Protein AF-A0A178MNP2-F1 (afdb_monomer)

pLDDT: mean 88.11, std 10.9, range [51.09, 98.38]

Nearest PDB structures (foldseek):
  5cwo-assembly2_B  TM=2.788E-01  e=6.746E+00  synthetic construct
  1wp1-assembly2_B  TM=1.504E-01  e=3.949E+00  Pseudomonas aeruginosa

Structure (mmCIF, N/CA/C/O backbone):
data_AF-A0A178MNP2-F1
#
_entry.id   AF-A0A178MNP2-F1
#
loop_
_atom_site.group_PDB
_atom_site.id
_atom_site.type_symbol
_atom_site.label_atom_id
_atom_site.label_alt_id
_atom_site.label_comp_id
_atom_site.label_asym_id
_atom_site.label_entity_id
_atom_site.label_seq_id
_atom_site.pdbx_PDB_ins_code
_atom_site.Cartn_x
_atom_site.Cartn_y
_atom_site.Cartn_z
_atom_site.occupancy
_atom_site.B_iso_or_equiv
_atom_site.auth_seq_id
_atom_site.auth_comp_id
_atom_site.auth_asym_id
_atom_site.auth_atom_id
_atom_site.pdbx_PDB_model_num
ATOM 1 N N . MET A 1 1 ? -10.935 8.984 3.167 1.00 80.44 1 MET A N 1
ATOM 2 C CA . MET A 1 1 ? -11.091 7.601 2.661 1.00 80.44 1 MET A CA 1
ATOM 3 C C . MET A 1 1 ? -9.823 7.082 1.987 1.00 80.44 1 MET A C 1
ATOM 5 O O . MET A 1 1 ? -9.317 6.060 2.421 1.00 80.44 1 MET A O 1
ATOM 9 N N . GLU A 1 2 ? -9.260 7.788 0.998 1.00 89.06 2 GLU A N 1
ATOM 10 C CA . GLU A 1 2 ? -8.091 7.312 0.228 1.00 89.06 2 GLU A CA 1
ATOM 11 C C . GLU A 1 2 ? -6.892 6.784 1.050 1.00 89.06 2 GLU A C 1
ATOM 13 O O . GLU A 1 2 ? -6.341 5.758 0.659 1.00 89.06 2 GLU A O 1
ATOM 18 N N . PRO A 1 3 ? -6.475 7.397 2.178 1.00 91.50 3 PRO A N 1
ATOM 19 C CA . PRO A 1 3 ? -5.391 6.833 2.984 1.00 91.50 3 PRO A CA 1
ATOM 20 C C . PRO A 1 3 ? -5.678 5.418 3.494 1.00 91.50 3 PRO A C 1
ATOM 22 O O . PRO A 1 3 ? -4.799 4.567 3.449 1.00 91.50 3 PRO A O 1
ATOM 25 N N . TYR A 1 4 ? -6.912 5.144 3.923 1.00 93.12 4 TYR A N 1
ATOM 26 C CA . TYR A 1 4 ? -7.310 3.817 4.389 1.00 93.12 4 TYR A CA 1
ATOM 27 C C . TYR A 1 4 ? -7.398 2.815 3.241 1.00 93.12 4 TYR A C 1
ATOM 29 O O . TYR A 1 4 ? -6.976 1.675 3.404 1.00 93.12 4 TYR A O 1
ATOM 37 N N . ARG A 1 5 ? -7.847 3.257 2.056 1.00 95.12 5 ARG A N 1
ATOM 38 C CA . ARG A 1 5 ? -7.775 2.442 0.836 1.00 95.12 5 ARG A CA 1
ATOM 39 C C . ARG A 1 5 ? -6.338 2.047 0.530 1.00 95.12 5 ARG A C 1
ATOM 41 O O . ARG A 1 5 ? -6.063 0.888 0.263 1.00 95.12 5 ARG A O 1
ATOM 48 N N . LEU A 1 6 ? -5.407 2.998 0.592 1.00 95.69 6 LEU A N 1
ATOM 49 C CA . LEU A 1 6 ? -3.992 2.706 0.380 1.00 95.69 6 LEU A CA 1
ATOM 50 C C . LEU A 1 6 ? -3.452 1.749 1.445 1.00 95.69 6 LEU A C 1
ATOM 52 O O . LEU A 1 6 ? -2.762 0.806 1.078 1.00 95.69 6 LEU A O 1
ATOM 56 N N . TRP A 1 7 ? -3.791 1.940 2.723 1.00 95.88 7 TRP A N 1
ATOM 57 C CA . TRP A 1 7 ? -3.399 1.012 3.786 1.00 95.88 7 TRP A CA 1
ATOM 58 C C . TRP A 1 7 ? -3.883 -0.414 3.487 1.00 95.88 7 TRP A C 1
ATOM 60 O O . TRP A 1 7 ? -3.076 -1.342 3.465 1.00 95.88 7 TRP A O 1
ATOM 70 N N . PHE A 1 8 ? -5.168 -0.570 3.169 1.00 96.88 8 PHE A N 1
ATOM 71 C CA . PHE A 1 8 ? -5.765 -1.845 2.780 1.00 96.88 8 PHE A CA 1
ATOM 72 C C . PHE A 1 8 ? -5.029 -2.495 1.601 1.00 96.88 8 PHE A C 1
ATOM 74 O O . PHE A 1 8 ? -4.609 -3.646 1.684 1.00 96.88 8 PHE A O 1
ATOM 81 N N . GLU A 1 9 ? -4.776 -1.746 0.529 1.00 97.75 9 GLU A N 1
ATOM 82 C CA . GLU A 1 9 ? -4.082 -2.272 -0.651 1.00 97.75 9 GLU A CA 1
ATOM 83 C C . GLU A 1 9 ? -2.611 -2.626 -0.373 1.00 97.75 9 GLU A C 1
ATOM 85 O O . GLU A 1 9 ? -2.104 -3.631 -0.870 1.00 97.75 9 GLU A O 1
ATOM 90 N N . PHE A 1 10 ? -1.910 -1.848 0.457 1.00 97.69 10 PHE A N 1
ATOM 91 C CA . PHE A 1 10 ? -0.550 -2.194 0.876 1.00 97.69 10 PHE A CA 1
ATOM 92 C C . PHE A 1 10 ? -0.521 -3.441 1.765 1.00 97.69 10 PHE A C 1
ATOM 94 O O . PHE A 1 10 ? 0.440 -4.206 1.686 1.00 97.69 10 PHE A O 1
ATOM 101 N N . LEU A 1 11 ? -1.564 -3.682 2.565 1.00 97.38 11 LEU A N 1
ATOM 102 C CA . LEU A 1 11 ? -1.693 -4.913 3.343 1.00 97.38 11 LEU A CA 1
ATOM 103 C C . LEU A 1 11 ? -1.865 -6.126 2.421 1.00 97.38 11 LEU A C 1
ATOM 105 O O . LEU A 1 11 ? -1.217 -7.145 2.646 1.00 97.38 11 LEU A O 1
ATOM 109 N N . LYS A 1 12 ? -2.631 -6.002 1.327 1.00 97.25 12 LYS A N 1
ATOM 110 C CA . LYS A 1 12 ? -2.709 -7.058 0.299 1.00 97.25 12 LYS A CA 1
ATOM 111 C C . LYS A 1 12 ? -1.338 -7.374 -0.296 1.00 97.25 12 LYS A C 1
ATOM 113 O O . LYS A 1 12 ? -0.995 -8.542 -0.460 1.00 97.25 12 LYS A O 1
ATOM 118 N N . LEU A 1 13 ? -0.525 -6.352 -0.576 1.00 97.62 13 LEU A N 1
ATOM 119 C CA . LEU A 1 13 ? 0.846 -6.567 -1.049 1.00 97.62 13 LEU A CA 1
ATOM 120 C C . LEU A 1 13 ? 1.739 -7.216 0.016 1.00 97.62 13 LEU A C 1
ATOM 122 O O . LEU A 1 13 ? 2.560 -8.055 -0.340 1.00 97.62 13 LEU A O 1
ATOM 126 N N . ALA A 1 14 ? 1.568 -6.868 1.295 1.00 97.50 14 ALA A N 1
ATOM 127 C CA . ALA A 1 14 ? 2.305 -7.493 2.394 1.00 97.50 14 ALA A CA 1
ATOM 128 C C . ALA A 1 14 ? 1.985 -8.986 2.518 1.00 97.50 14 ALA A C 1
ATOM 130 O O . ALA A 1 14 ? 2.897 -9.783 2.686 1.00 97.50 14 ALA A O 1
ATOM 131 N N . LEU A 1 15 ? 0.709 -9.360 2.385 1.00 96.12 15 LEU A N 1
ATOM 132 C CA . LEU A 1 15 ? 0.262 -10.756 2.408 1.00 96.12 15 LEU A CA 1
ATOM 133 C C . LEU A 1 15 ? 0.732 -11.550 1.178 1.00 96.12 15 LEU A C 1
ATOM 135 O O . LEU A 1 15 ? 0.899 -12.763 1.263 1.00 96.12 15 LEU A O 1
ATOM 139 N N . ARG A 1 16 ? 0.941 -10.879 0.037 1.00 95.88 16 ARG A N 1
ATOM 140 C CA . ARG A 1 16 ? 1.416 -11.498 -1.213 1.00 95.88 16 ARG A CA 1
ATOM 141 C C . ARG A 1 16 ? 2.936 -11.682 -1.262 1.00 95.88 16 ARG A C 1
ATOM 143 O O . ARG A 1 16 ? 3.411 -12.532 -2.006 1.00 95.88 16 ARG A O 1
ATOM 150 N N . ASP A 1 17 ? 3.702 -10.867 -0.541 1.00 96.81 17 ASP A N 1
ATOM 151 C CA . ASP A 1 17 ? 5.166 -10.921 -0.544 1.00 96.81 17 ASP A CA 1
ATOM 152 C C . ASP A 1 17 ? 5.676 -12.002 0.431 1.00 96.81 17 ASP A C 1
ATOM 154 O O . ASP A 1 17 ? 5.610 -11.799 1.645 1.00 96.81 17 ASP A O 1
ATOM 158 N N . PRO A 1 18 ? 6.263 -13.115 -0.053 1.00 94.19 18 PRO A N 1
ATOM 159 C CA . PRO A 1 18 ? 6.725 -14.203 0.814 1.00 94.19 18 PRO A CA 1
ATOM 160 C C . PRO A 1 18 ? 7.893 -13.795 1.725 1.00 94.19 18 PRO A C 1
ATOM 162 O O . PRO A 1 18 ? 8.213 -14.505 2.676 1.00 94.19 18 PRO A O 1
ATOM 165 N N . THR A 1 19 ? 8.547 -12.660 1.457 1.00 95.44 19 THR A N 1
ATOM 166 C CA . THR A 1 19 ? 9.649 -12.141 2.281 1.00 95.44 19 THR A CA 1
ATOM 167 C C . THR A 1 19 ? 9.173 -11.292 3.459 1.00 95.44 19 THR A C 1
ATOM 169 O O . THR A 1 19 ? 9.999 -10.815 4.243 1.00 95.44 19 THR A O 1
ATOM 172 N N . ILE A 1 20 ? 7.862 -11.058 3.584 1.00 95.75 20 ILE A N 1
ATOM 173 C CA . ILE A 1 20 ? 7.271 -10.193 4.604 1.00 95.75 20 ILE A CA 1
ATOM 174 C C . ILE A 1 20 ? 6.298 -10.998 5.463 1.00 95.75 20 ILE A C 1
ATOM 176 O O . ILE A 1 20 ? 5.271 -11.480 5.005 1.00 95.75 20 ILE A O 1
ATOM 180 N N . THR A 1 21 ? 6.591 -11.080 6.758 1.00 95.50 21 THR A N 1
ATOM 181 C CA . THR A 1 21 ? 5.661 -11.635 7.744 1.00 95.50 21 THR A CA 1
ATOM 182 C C . THR A 1 21 ? 4.790 -10.520 8.311 1.00 95.50 21 THR A C 1
ATOM 184 O O . THR A 1 21 ? 5.286 -9.606 8.976 1.00 95.50 21 THR A O 1
ATOM 187 N N . VAL A 1 22 ? 3.483 -10.596 8.065 1.00 95.62 22 VAL A N 1
ATOM 188 C CA . VAL A 1 22 ? 2.499 -9.719 8.710 1.00 95.62 22 VAL A CA 1
ATOM 189 C C . VAL A 1 22 ? 2.392 -10.086 10.189 1.00 95.62 22 VAL A C 1
ATOM 191 O O . VAL A 1 22 ? 2.309 -11.265 10.531 1.00 95.62 22 VAL A O 1
ATOM 194 N N . LYS A 1 23 ? 2.415 -9.078 11.071 1.00 92.19 23 LYS A N 1
ATOM 195 C CA . LYS A 1 23 ? 2.370 -9.257 12.525 1.00 92.19 23 LYS A CA 1
ATOM 196 C C . LYS A 1 23 ? 1.174 -10.145 12.906 1.00 92.19 23 LYS A C 1
ATOM 198 O O . LYS A 1 23 ? 0.033 -9.722 12.687 1.00 92.19 23 LYS A O 1
ATOM 203 N N . PRO A 1 24 ? 1.409 -11.332 13.498 1.00 82.25 24 PRO A N 1
ATOM 204 C CA . PRO A 1 24 ? 0.332 -12.242 13.863 1.00 82.25 24 PRO A CA 1
ATOM 205 C C . PRO A 1 24 ? -0.684 -11.564 14.784 1.00 82.25 24 PRO A C 1
ATOM 207 O O . PRO A 1 24 ? -0.312 -10.807 15.683 1.00 82.25 24 PRO A O 1
ATOM 210 N N . GLY A 1 25 ? -1.971 -11.804 14.537 1.00 86.69 25 GLY A N 1
ATOM 211 C CA . GLY A 1 25 ? -3.075 -11.308 15.363 1.00 86.69 25 GLY A CA 1
ATOM 212 C C . GLY A 1 25 ? -3.404 -9.817 15.222 1.00 86.69 25 GLY A C 1
ATOM 213 O O . GLY A 1 25 ? -4.539 -9.441 15.478 1.00 86.69 25 GLY A O 1
ATOM 214 N N . PHE A 1 26 ? -2.480 -8.965 14.760 1.00 91.12 26 PHE A N 1
ATOM 215 C CA . PHE A 1 26 ? -2.739 -7.519 14.669 1.00 91.12 26 PHE A CA 1
ATOM 216 C C . PHE A 1 26 ? -3.879 -7.182 13.698 1.00 91.12 26 PHE A C 1
ATOM 218 O O . PHE A 1 26 ? -4.676 -6.291 13.961 1.00 91.12 26 PHE A O 1
ATOM 225 N N . TYR A 1 27 ? -3.967 -7.919 12.590 1.00 93.81 27 TYR A N 1
ATOM 226 C CA . TYR A 1 27 ? -5.018 -7.773 11.582 1.00 93.81 27 TYR A CA 1
ATOM 227 C C . TYR A 1 27 ? -6.131 -8.821 11.708 1.00 93.81 27 TYR A C 1
ATOM 229 O O . TYR A 1 27 ? -6.911 -8.972 10.775 1.00 93.81 27 TYR A O 1
ATOM 237 N N . ALA A 1 28 ? -6.227 -9.545 12.832 1.00 89.62 28 ALA A N 1
ATOM 238 C CA . ALA A 1 28 ? -7.255 -10.579 13.010 1.00 89.62 28 ALA A CA 1
ATOM 239 C C . ALA A 1 28 ? -8.669 -10.011 12.814 1.00 89.62 28 ALA A C 1
ATOM 241 O O . ALA A 1 28 ? -9.495 -10.598 12.121 1.00 89.62 28 ALA A O 1
ATOM 242 N N . ASP A 1 29 ? -8.894 -8.804 13.333 1.00 88.56 29 ASP A N 1
ATOM 243 C CA . ASP A 1 29 ? -10.150 -8.079 13.197 1.00 88.56 29 ASP A CA 1
ATOM 244 C C . ASP A 1 29 ? -10.464 -7.622 11.770 1.00 88.56 29 ASP A C 1
ATOM 246 O O . ASP A 1 29 ? -11.599 -7.250 11.500 1.00 88.56 29 ASP A O 1
ATOM 250 N N . TRP A 1 30 ? -9.507 -7.609 10.842 1.00 92.88 30 TRP A N 1
ATOM 251 C CA . TRP A 1 30 ? -9.767 -7.144 9.477 1.00 92.88 30 TRP A CA 1
ATOM 252 C C . TRP A 1 30 ? -10.439 -8.210 8.602 1.00 92.88 30 TRP A C 1
ATOM 254 O O . TRP A 1 30 ? -10.939 -7.869 7.532 1.00 92.88 30 TRP A O 1
ATOM 264 N N . GLY A 1 31 ? -10.471 -9.474 9.036 1.00 90.25 31 GLY A N 1
ATOM 265 C CA . GLY A 1 31 ? -11.039 -10.574 8.255 1.00 90.25 31 GLY A CA 1
ATOM 266 C C . GLY A 1 31 ? -10.255 -10.867 6.968 1.00 90.25 31 GLY A C 1
ATOM 267 O O . GLY A 1 31 ? -9.034 -10.696 6.913 1.00 90.25 31 GLY A O 1
ATOM 268 N N . ASP A 1 32 ? -10.951 -11.322 5.921 1.00 90.94 32 ASP A N 1
ATOM 269 C CA . ASP A 1 32 ? -10.326 -11.656 4.635 1.00 90.94 32 ASP A CA 1
ATOM 270 C C . ASP A 1 32 ? -10.039 -10.409 3.782 1.00 90.94 32 ASP A C 1
ATOM 272 O O . ASP A 1 32 ? -10.828 -9.985 2.935 1.00 90.94 32 ASP A O 1
ATOM 276 N N . VAL A 1 33 ? -8.860 -9.828 3.991 1.00 92.94 33 VAL A N 1
ATOM 277 C CA . VAL A 1 33 ? -8.348 -8.696 3.203 1.00 92.94 33 VAL A CA 1
ATOM 278 C C . VAL A 1 33 ? -7.894 -9.122 1.800 1.00 92.94 33 VAL A C 1
ATOM 280 O O . VAL A 1 33 ? -8.006 -8.350 0.843 1.00 92.94 33 VAL A O 1
ATOM 283 N N . ALA A 1 34 ? -7.364 -10.338 1.649 1.00 90.62 34 ALA A N 1
ATOM 284 C CA . ALA A 1 34 ? -6.781 -10.793 0.389 1.00 90.62 34 ALA A CA 1
ATOM 285 C C . ALA A 1 34 ? -7.862 -11.014 -0.682 1.00 90.62 34 ALA A C 1
ATOM 287 O O . ALA A 1 34 ? -7.704 -10.537 -1.815 1.00 90.62 34 ALA A O 1
ATOM 288 N N . GLY A 1 35 ? -8.969 -11.661 -0.306 1.00 89.88 35 GLY A N 1
ATOM 289 C CA . GLY A 1 35 ? -10.099 -11.956 -1.188 1.00 89.88 35 GLY A CA 1
ATOM 290 C C . GLY A 1 35 ? -11.068 -10.791 -1.404 1.00 89.88 35 GLY A C 1
ATOM 291 O O . GLY A 1 35 ? -11.753 -10.749 -2.424 1.00 89.88 35 GLY A O 1
ATOM 292 N N . SER A 1 36 ? -11.095 -9.802 -0.507 1.00 92.06 36 SER A N 1
ATOM 293 C CA . SER A 1 36 ? -12.080 -8.713 -0.569 1.00 92.06 36 SER A CA 1
ATOM 294 C C . SER A 1 36 ? -11.647 -7.532 -1.446 1.00 92.06 36 SER A C 1
ATOM 296 O O . SER A 1 36 ? -10.457 -7.212 -1.582 1.00 92.06 36 SER A O 1
ATOM 298 N N . ASN A 1 37 ? -12.635 -6.836 -2.021 1.00 94.12 37 ASN A N 1
ATOM 299 C CA . ASN A 1 37 ? -12.448 -5.498 -2.584 1.00 94.12 37 ASN A CA 1
ATOM 300 C C . ASN A 1 37 ? -12.575 -4.435 -1.475 1.00 94.12 37 ASN A C 1
ATOM 302 O O . ASN A 1 37 ? -13.257 -4.658 -0.474 1.00 94.12 37 ASN A O 1
ATOM 306 N N . PHE A 1 38 ? -11.918 -3.284 -1.648 1.00 94.62 38 PHE A N 1
ATOM 307 C CA . PHE A 1 38 ? -11.899 -2.250 -0.612 1.00 94.62 38 PHE A CA 1
ATOM 308 C C . PHE A 1 38 ? -13.285 -1.683 -0.299 1.00 94.62 38 PHE A C 1
ATOM 310 O O . PHE A 1 38 ? -13.570 -1.467 0.868 1.00 94.62 38 PHE A O 1
ATOM 317 N N . ASP A 1 39 ? -14.133 -1.419 -1.295 1.00 93.06 39 ASP A N 1
ATOM 318 C CA . ASP A 1 39 ? -15.399 -0.708 -1.067 1.00 93.06 39 ASP A CA 1
ATOM 319 C C . ASP A 1 39 ? -16.379 -1.543 -0.232 1.00 93.06 39 ASP A C 1
ATOM 321 O O . ASP A 1 39 ? -16.970 -1.037 0.724 1.00 93.06 39 ASP A O 1
ATOM 325 N N . GLN A 1 40 ? -16.486 -2.837 -0.541 1.00 92.31 40 GLN A N 1
ATOM 326 C CA . GLN A 1 40 ? -17.254 -3.810 0.233 1.00 92.31 40 GLN A CA 1
ATOM 327 C C . GLN A 1 40 ? -16.663 -3.967 1.634 1.00 92.31 40 GLN A C 1
ATOM 329 O O . GLN A 1 40 ? -17.360 -3.775 2.627 1.00 92.31 40 GLN A O 1
ATOM 334 N N . TRP A 1 41 ? -15.355 -4.232 1.719 1.00 94.56 41 TRP A N 1
ATOM 335 C CA . TRP A 1 41 ? -14.676 -4.393 3.001 1.00 94.56 41 TRP A CA 1
ATOM 336 C C . TRP A 1 41 ? -14.824 -3.154 3.890 1.00 94.56 41 TRP A C 1
ATOM 338 O O . TRP A 1 41 ? -15.083 -3.265 5.088 1.00 94.56 41 TRP A O 1
ATOM 348 N N . TRP A 1 42 ? -14.689 -1.963 3.307 1.00 93.12 42 TRP A N 1
ATOM 349 C CA . TRP A 1 42 ? -14.831 -0.702 4.014 1.00 93.12 42 TRP A CA 1
ATOM 350 C C . TRP A 1 42 ? -16.245 -0.553 4.555 1.00 93.12 42 TRP A C 1
ATOM 352 O O . TRP A 1 42 ? -16.379 -0.259 5.739 1.00 93.12 42 TRP A O 1
ATOM 362 N N . GLY A 1 43 ? -17.273 -0.792 3.732 1.00 87.62 43 GLY A N 1
ATOM 363 C CA . GLY A 1 43 ? -18.681 -0.720 4.132 1.00 87.62 43 GLY A CA 1
ATOM 364 C C . GLY A 1 43 ? -18.989 -1.514 5.401 1.00 87.62 43 GLY A C 1
ATOM 365 O O . GLY A 1 43 ? -19.633 -0.978 6.306 1.00 87.62 43 GLY A O 1
ATOM 366 N N . ASP A 1 44 ? -18.436 -2.721 5.499 1.00 86.81 44 ASP A N 1
ATOM 367 C CA . ASP A 1 44 ? -18.698 -3.644 6.606 1.00 86.81 44 ASP A CA 1
ATOM 368 C C . ASP A 1 44 ? -17.843 -3.358 7.855 1.00 86.81 44 ASP A C 1
ATOM 370 O O . ASP A 1 44 ? -18.281 -3.595 8.981 1.00 86.81 44 ASP A O 1
ATOM 374 N N . ASN A 1 45 ? -16.622 -2.833 7.690 1.00 87.25 45 ASN A N 1
ATOM 375 C CA . ASN A 1 45 ? -15.627 -2.830 8.771 1.00 87.25 45 ASN A CA 1
ATOM 376 C C . ASN A 1 45 ? -15.264 -1.445 9.322 1.00 87.25 45 ASN A C 1
ATOM 378 O O . ASN A 1 45 ? -14.764 -1.345 10.447 1.00 87.25 45 ASN A O 1
ATOM 382 N N . TRP A 1 46 ? -15.484 -0.360 8.570 1.00 86.81 46 TRP A N 1
ATOM 383 C CA . TRP A 1 46 ? -14.829 0.917 8.878 1.00 86.81 46 TRP A CA 1
ATOM 384 C C . TRP A 1 46 ? -15.179 1.492 10.253 1.00 86.81 46 TRP A C 1
ATOM 386 O O . TRP A 1 46 ? -14.308 2.054 10.918 1.00 86.81 46 TRP A O 1
ATOM 396 N N . ARG A 1 47 ? -16.439 1.342 10.685 1.00 81.50 47 ARG A N 1
ATOM 397 C CA . ARG A 1 47 ? -16.915 1.876 11.970 1.00 81.50 47 ARG A CA 1
ATOM 398 C C . ARG A 1 47 ? -16.200 1.216 13.137 1.00 81.50 47 ARG A C 1
ATOM 400 O O . ARG A 1 47 ? -15.710 1.907 14.015 1.00 81.50 47 ARG A O 1
ATOM 407 N N . ARG A 1 48 ? -16.097 -0.111 13.118 1.00 82.25 48 ARG A N 1
ATOM 408 C CA . ARG A 1 48 ? -15.471 -0.873 14.202 1.00 82.25 48 ARG A CA 1
ATOM 409 C C . ARG A 1 48 ? -13.954 -0.676 14.249 1.00 82.25 48 ARG A C 1
ATOM 411 O O . ARG A 1 48 ? -13.377 -0.664 15.328 1.00 82.25 48 ARG A O 1
ATOM 418 N N . LEU A 1 49 ? -13.309 -0.535 13.088 1.00 86.69 49 LEU A N 1
ATOM 419 C CA . LEU A 1 49 ? -11.845 -0.509 12.997 1.00 86.69 49 LEU A CA 1
ATOM 420 C C . LEU A 1 49 ? -11.235 0.897 13.092 1.00 86.69 49 LEU A C 1
ATOM 422 O O . LEU A 1 49 ? -10.153 1.054 13.656 1.00 86.69 49 LEU A O 1
ATOM 426 N N . PHE A 1 50 ? -11.888 1.913 12.522 1.00 85.81 50 PHE A N 1
ATOM 427 C CA . PHE A 1 50 ? -11.284 3.240 12.333 1.00 85.81 50 PHE A CA 1
ATOM 428 C C . PHE A 1 50 ? -12.104 4.397 12.895 1.00 85.81 50 PHE A C 1
ATOM 430 O O . PHE A 1 50 ? -11.574 5.507 12.960 1.00 85.81 50 PHE A O 1
ATOM 437 N N . ALA A 1 51 ? -13.374 4.195 13.261 1.00 79.44 51 ALA A N 1
ATOM 438 C CA . ALA A 1 51 ? -14.099 5.251 13.953 1.00 79.44 51 ALA A CA 1
ATOM 439 C C . ALA A 1 51 ? -13.599 5.333 15.395 1.00 79.44 51 ALA A C 1
ATOM 441 O O . ALA A 1 51 ? -13.411 4.318 16.066 1.00 79.44 51 ALA A O 1
ATOM 442 N N . GLU A 1 52 ? -13.393 6.555 15.876 1.00 68.81 52 GLU A N 1
ATOM 443 C CA . GLU A 1 52 ? -13.285 6.760 17.312 1.00 68.81 52 GLU A CA 1
ATOM 444 C C . GLU A 1 52 ? -14.631 6.362 17.927 1.00 68.81 52 GLU A C 1
ATOM 446 O O . GLU A 1 52 ?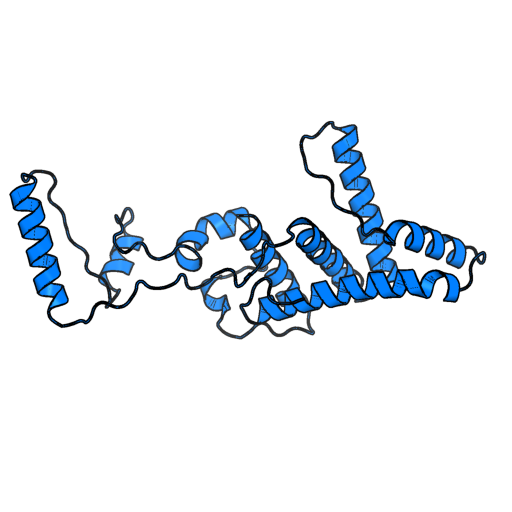 -15.671 6.815 17.430 1.00 68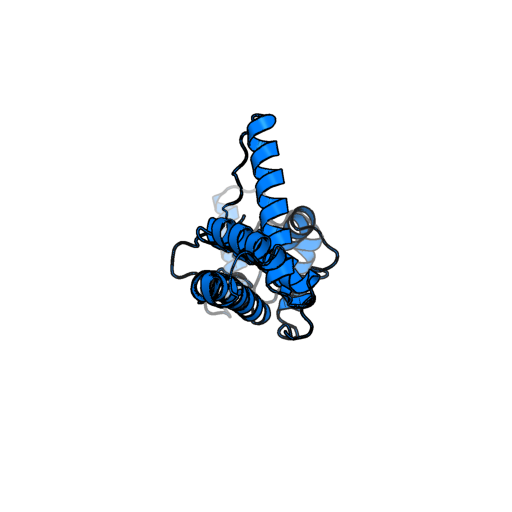.81 52 GLU A O 1
ATOM 451 N N . PRO A 1 53 ? -14.648 5.491 18.950 1.00 61.72 53 PRO A N 1
ATOM 452 C CA . PRO A 1 53 ? -15.876 5.163 19.645 1.00 61.72 53 PRO A CA 1
ATOM 453 C C . PRO A 1 53 ? -16.481 6.466 20.158 1.00 61.72 53 PRO A C 1
ATOM 455 O O . PRO A 1 53 ? -15.911 7.150 21.011 1.00 61.72 53 PRO A O 1
ATOM 458 N N . ALA A 1 54 ? -17.625 6.842 19.585 1.00 59.59 54 ALA A N 1
ATOM 459 C CA . ALA A 1 54 ? -18.360 7.989 20.070 1.00 59.59 54 ALA A CA 1
ATOM 460 C C . ALA A 1 54 ? -18.705 7.707 21.540 1.00 59.59 54 ALA A C 1
ATOM 462 O O . ALA A 1 54 ? -19.252 6.640 21.828 1.00 59.59 54 ALA A O 1
ATOM 463 N N . PRO A 1 55 ? -18.435 8.639 22.470 1.00 64.19 55 PRO A N 1
ATOM 464 C CA . PRO A 1 55 ? -18.726 8.431 23.889 1.00 64.19 55 PRO A CA 1
ATOM 465 C C . PRO A 1 55 ? -20.223 8.205 24.151 1.00 64.19 55 PRO A C 1
ATOM 467 O O . PRO A 1 55 ? -20.620 7.760 25.222 1.00 64.19 55 PRO A O 1
ATOM 470 N N . THR A 1 56 ? -21.079 8.510 23.175 1.00 71.44 56 THR A N 1
ATOM 471 C CA . THR A 1 56 ? -22.495 8.162 23.178 1.00 71.44 56 THR A CA 1
ATOM 472 C C . THR A 1 56 ? -22.884 7.688 21.786 1.00 71.44 56 THR A C 1
ATOM 474 O O . THR A 1 56 ? -22.616 8.370 20.795 1.00 71.44 56 THR A O 1
ATOM 477 N N . HIS A 1 57 ? -23.536 6.531 21.705 1.00 73.00 57 HIS A N 1
ATOM 478 C CA . HIS A 1 57 ? -23.973 5.950 20.444 1.00 73.00 57 HIS A CA 1
ATOM 47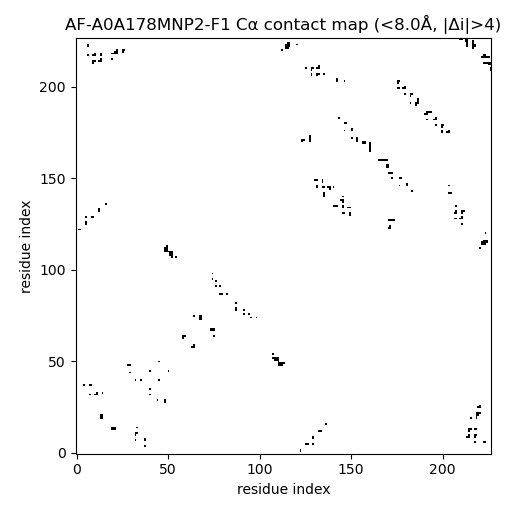9 C C . HIS A 1 57 ? -25.446 5.549 20.513 1.00 73.00 57 HIS A C 1
ATOM 481 O O . HIS A 1 57 ? -25.893 4.931 21.478 1.00 73.00 57 HIS A O 1
ATOM 487 N N . ARG A 1 58 ? -26.215 5.900 1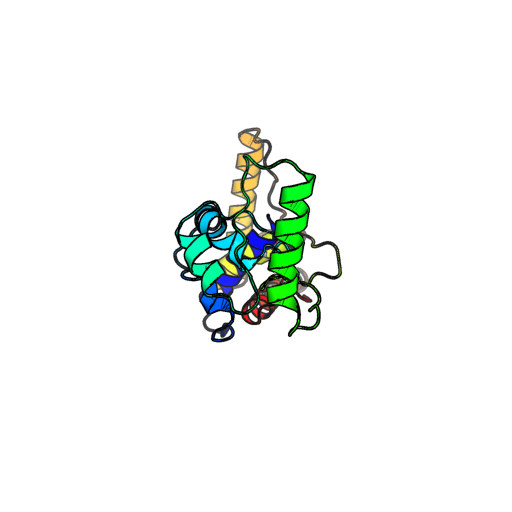9.476 1.00 81.94 58 ARG A N 1
ATOM 488 C CA . ARG A 1 58 ? -27.578 5.394 19.309 1.00 81.94 58 ARG A CA 1
ATOM 489 C C . ARG A 1 58 ? -27.494 4.040 18.619 1.00 81.94 58 ARG A C 1
ATOM 491 O O . ARG A 1 58 ? -27.168 3.979 17.442 1.00 81.94 58 ARG A O 1
ATOM 498 N N . LEU A 1 59 ? -27.858 2.996 19.347 1.00 84.06 59 LEU A N 1
ATOM 499 C CA . LEU A 1 59 ? -27.975 1.642 18.820 1.00 84.06 59 LEU A CA 1
ATOM 500 C C . LEU A 1 59 ? -29.187 1.570 17.880 1.00 84.06 59 LEU A C 1
ATOM 502 O O . LEU A 1 59 ? -30.281 2.036 18.215 1.00 84.06 59 LEU A O 1
ATOM 506 N N . THR A 1 60 ? -28.980 1.026 16.688 1.00 83.31 60 THR A N 1
ATOM 507 C CA . THR A 1 60 ? -29.982 0.922 15.616 1.00 83.31 60 THR A CA 1
ATOM 508 C C . THR A 1 60 ? -30.264 -0.516 15.197 1.00 83.31 60 THR A C 1
ATOM 510 O O . THR A 1 60 ? -31.308 -0.770 14.597 1.00 83.31 60 THR A O 1
ATOM 513 N N . THR A 1 61 ? -29.387 -1.463 15.543 1.00 81.88 61 THR A N 1
ATOM 514 C CA . THR A 1 61 ? -29.559 -2.886 15.224 1.00 81.88 61 THR A CA 1
ATOM 515 C C . THR A 1 61 ? -29.553 -3.775 16.472 1.00 81.88 61 THR A C 1
ATOM 517 O O . THR A 1 61 ? -29.012 -3.425 17.520 1.00 81.88 61 THR A O 1
ATOM 520 N N . ALA A 1 62 ? -30.144 -4.970 16.362 1.00 84.00 62 ALA A N 1
ATOM 521 C CA . ALA A 1 62 ? -30.135 -5.959 17.444 1.00 84.00 62 ALA A CA 1
ATOM 522 C C . ALA A 1 62 ? -28.729 -6.518 17.734 1.00 84.00 62 ALA A C 1
ATOM 524 O O . ALA A 1 62 ? -28.463 -6.952 18.852 1.00 84.00 62 ALA A O 1
ATOM 525 N N . LEU A 1 63 ? -27.840 -6.520 16.733 1.00 77.31 63 LEU A N 1
ATOM 526 C CA . LEU A 1 63 ? -26.443 -6.911 16.913 1.00 77.31 63 LEU A CA 1
ATOM 527 C C . LEU A 1 63 ? -25.699 -5.861 17.746 1.00 77.31 63 LEU A C 1
ATOM 529 O O . LEU A 1 63 ? -25.151 -6.214 18.781 1.00 77.31 63 LEU A O 1
ATOM 533 N N . GLU A 1 64 ? -25.812 -4.579 17.374 1.00 80.50 64 GLU A N 1
ATOM 534 C CA . GLU A 1 64 ? -25.250 -3.456 18.144 1.00 80.50 64 GLU A CA 1
ATOM 535 C C . GLU A 1 64 ? -25.722 -3.480 19.606 1.00 80.50 64 GLU A C 1
ATOM 537 O O . GLU A 1 64 ? -24.932 -3.239 20.514 1.00 80.50 64 GLU A O 1
ATOM 542 N N . PHE A 1 65 ? -26.995 -3.816 19.852 1.00 84.94 65 PHE A N 1
ATOM 543 C CA . PHE A 1 65 ? -27.521 -3.964 21.210 1.00 84.94 65 PHE A CA 1
ATOM 544 C C . PHE A 1 65 ? -26.867 -5.106 21.992 1.00 84.94 65 PHE A C 1
ATOM 546 O O . PHE A 1 65 ? -26.469 -4.895 23.135 1.00 84.94 65 PHE A O 1
ATOM 553 N N . ARG A 1 66 ? -26.739 -6.300 21.399 1.00 84.62 66 ARG A N 1
ATOM 554 C CA . ARG A 1 66 ? -26.098 -7.449 22.065 1.00 84.62 66 ARG A CA 1
ATOM 555 C C . ARG A 1 66 ? -24.629 -7.188 22.385 1.00 84.62 66 ARG A C 1
ATOM 557 O O . ARG A 1 66 ? -24.172 -7.554 23.467 1.00 84.62 66 ARG A O 1
ATOM 564 N N . ASP A 1 67 ? -23.919 -6.543 21.469 1.00 79.25 67 ASP A N 1
ATOM 565 C CA . ASP A 1 67 ? -22.514 -6.203 21.667 1.00 79.25 67 ASP A CA 1
ATOM 566 C C . ASP A 1 67 ? -22.376 -5.173 22.799 1.00 79.25 67 ASP A C 1
ATOM 568 O O . ASP A 1 67 ? -21.570 -5.362 23.707 1.00 79.25 67 ASP A O 1
ATOM 572 N N . ALA A 1 68 ? -23.238 -4.147 22.821 1.00 83.06 68 ALA A N 1
ATOM 573 C CA . ALA A 1 68 ? -23.210 -3.094 23.837 1.00 83.06 68 ALA A CA 1
ATOM 574 C C . ALA A 1 68 ? -23.536 -3.595 25.255 1.00 83.06 68 ALA A C 1
ATOM 576 O O . ALA A 1 68 ? -22.875 -3.193 26.206 1.00 83.06 68 ALA A O 1
ATOM 577 N N . ILE A 1 69 ? -24.513 -4.495 25.429 1.00 87.19 69 ILE A N 1
ATOM 578 C CA . ILE A 1 69 ? -24.811 -5.060 26.764 1.00 87.19 69 ILE A CA 1
ATOM 579 C C . ILE A 1 69 ? -23.698 -5.978 27.291 1.00 87.19 69 ILE A C 1
ATOM 581 O O . ILE A 1 69 ? -23.644 -6.242 28.490 1.00 87.19 69 ILE A O 1
ATOM 585 N N . SER A 1 70 ? -22.858 -6.501 26.395 1.00 80.44 70 SER A N 1
ATOM 586 C CA . SER A 1 70 ? -21.748 -7.393 26.742 1.00 80.44 70 SER A CA 1
ATOM 587 C C . SER A 1 70 ? -20.452 -6.622 27.001 1.00 80.44 70 SER A C 1
ATOM 589 O O . SER A 1 70 ? -19.508 -7.194 27.545 1.00 80.44 70 SER A O 1
ATOM 591 N N . ASP A 1 71 ? -20.392 -5.345 26.607 1.00 78.06 71 ASP A N 1
ATOM 592 C CA . ASP A 1 71 ? -19.242 -4.476 26.824 1.00 78.06 71 ASP A CA 1
ATOM 593 C C . ASP A 1 71 ? -19.183 -4.058 28.301 1.00 78.06 71 ASP A C 1
ATOM 595 O O . ASP A 1 71 ? -20.043 -3.299 28.762 1.00 78.06 71 ASP A O 1
ATOM 599 N N . PRO A 1 72 ? -18.172 -4.518 29.062 1.00 75.12 72 PRO A N 1
ATOM 600 C CA . PRO A 1 72 ? -18.074 -4.205 30.474 1.00 75.12 72 PRO A CA 1
ATOM 601 C C . PRO A 1 72 ? -17.866 -2.713 30.729 1.00 75.12 72 PRO A C 1
ATOM 603 O O . PRO A 1 72 ? -18.107 -2.300 31.861 1.00 75.12 72 PRO A O 1
ATOM 606 N N . ASP A 1 73 ? -17.393 -1.928 29.753 1.00 72.12 73 ASP A N 1
ATOM 607 C CA . ASP A 1 73 ? -17.088 -0.494 29.858 1.00 72.12 73 ASP A CA 1
ATOM 608 C C . ASP A 1 73 ? -18.223 0.420 29.364 1.00 72.12 73 ASP A C 1
ATOM 610 O O . ASP A 1 73 ? -18.072 1.645 29.376 1.00 72.12 73 ASP A O 1
ATOM 614 N N . SER A 1 74 ? -19.372 -0.141 28.982 1.00 76.19 74 SER A N 1
ATOM 615 C CA . SER A 1 74 ? -20.522 0.630 28.511 1.00 76.19 74 SER A CA 1
ATOM 616 C C . SER A 1 74 ? -21.795 0.313 29.299 1.00 76.19 74 SER A C 1
ATOM 618 O O . SER A 1 74 ? -21.922 -0.731 29.935 1.00 76.19 74 SER A O 1
ATOM 620 N N . ILE A 1 75 ? -22.759 1.235 29.262 1.00 83.31 75 ILE A N 1
ATOM 621 C CA . ILE A 1 75 ? -24.125 0.971 29.716 1.00 83.31 75 ILE A CA 1
ATOM 622 C C . ILE A 1 75 ? -25.111 1.303 28.610 1.00 83.31 75 ILE A C 1
ATOM 624 O O . ILE A 1 75 ? -24.964 2.295 27.892 1.00 83.31 75 ILE A O 1
ATOM 628 N N . VAL A 1 76 ? -26.168 0.502 28.516 1.00 88.19 76 VAL A N 1
ATOM 629 C CA . VAL A 1 76 ? -27.280 0.778 27.612 1.00 88.19 76 VAL A CA 1
ATOM 630 C C . VAL A 1 76 ? -28.405 1.435 28.400 1.00 88.19 76 VAL A C 1
ATOM 632 O O . VAL A 1 76 ? -28.997 0.826 29.288 1.00 88.19 76 VAL A O 1
ATOM 635 N N . VAL A 1 77 ? -28.723 2.684 28.059 1.00 86.38 77 VAL A N 1
ATOM 636 C CA . VAL A 1 77 ? -29.815 3.438 28.687 1.00 86.38 77 VAL A CA 1
ATOM 637 C C . VAL A 1 77 ? -31.019 3.473 27.751 1.00 86.38 77 VAL A C 1
ATOM 639 O O . VAL A 1 77 ? -30.924 3.921 26.607 1.00 86.38 77 VAL A O 1
ATOM 642 N N . ARG A 1 78 ? -32.184 3.037 28.243 1.00 86.31 78 ARG A N 1
ATOM 643 C CA . ARG A 1 78 ? -33.458 3.197 27.531 1.00 86.31 78 ARG A CA 1
ATOM 644 C C . ARG A 1 78 ? -34.034 4.578 27.828 1.00 86.31 78 ARG A C 1
ATOM 646 O O . ARG A 1 78 ? -34.401 4.861 28.962 1.00 86.31 78 ARG A O 1
ATOM 653 N N . ILE A 1 79 ? -34.173 5.405 26.800 1.00 84.00 79 ILE A N 1
ATOM 654 C CA . ILE A 1 79 ? -34.715 6.761 26.927 1.00 84.00 79 ILE A CA 1
ATOM 655 C C . ILE A 1 79 ? -36.183 6.760 26.497 1.00 84.00 79 ILE A C 1
ATOM 657 O O . ILE A 1 79 ? -36.491 6.455 25.344 1.00 84.00 79 ILE A O 1
ATOM 661 N N . SER A 1 80 ? -37.090 7.116 27.409 1.00 84.38 80 SER A N 1
ATOM 662 C CA . SER A 1 80 ? -38.491 7.340 27.054 1.00 84.38 80 SER A CA 1
ATOM 663 C C . SER A 1 80 ? -38.633 8.631 26.249 1.00 84.38 80 SER A C 1
ATOM 665 O O . SER A 1 80 ? -38.162 9.693 26.658 1.00 84.38 80 SER A O 1
ATOM 667 N N . LEU A 1 81 ? -39.302 8.558 25.098 1.00 85.69 81 LEU A N 1
ATOM 668 C CA . LEU A 1 81 ? -39.596 9.742 24.284 1.00 85.69 81 LEU A CA 1
ATOM 669 C C . LEU A 1 81 ? -40.869 10.472 24.731 1.00 85.69 81 LEU A C 1
ATOM 671 O O . LEU A 1 81 ? -41.085 11.601 24.296 1.00 85.69 81 LEU A O 1
ATOM 675 N N . THR A 1 82 ? -41.684 9.856 25.593 1.00 89.50 82 THR A N 1
ATOM 676 C CA . THR A 1 82 ? -42.966 10.408 26.064 1.00 89.50 82 THR A CA 1
ATOM 677 C C . THR A 1 82 ? -42.821 11.310 27.288 1.00 89.50 82 THR A C 1
ATOM 679 O O . THR A 1 82 ? -43.683 12.146 27.539 1.00 89.50 82 THR A O 1
ATOM 682 N N . GLU A 1 83 ? -41.731 11.169 28.042 1.00 88.19 83 GLU A N 1
ATOM 683 C CA . GLU A 1 83 ? -41.440 11.991 29.219 1.00 88.19 83 GLU A CA 1
ATOM 684 C C . GLU A 1 83 ? -40.975 13.394 28.825 1.00 88.19 83 GLU A C 1
ATOM 686 O O . GLU A 1 83 ? -40.330 13.586 27.786 1.00 88.19 83 GLU A O 1
ATOM 691 N N . ASN A 1 84 ? -41.235 14.380 29.688 1.00 91.25 84 ASN A N 1
ATOM 692 C CA . ASN A 1 84 ? -40.705 15.724 29.486 1.00 91.25 84 ASN A CA 1
ATOM 693 C C . ASN A 1 84 ? -39.172 15.749 29.648 1.00 91.25 84 ASN A C 1
ATOM 695 O O . ASN A 1 84 ? -38.569 14.881 30.280 1.00 91.25 84 ASN A O 1
ATOM 699 N N . HIS A 1 85 ? -38.534 16.768 29.069 1.00 86.75 85 HIS A N 1
ATOM 700 C CA . HIS A 1 85 ? -37.075 16.874 29.024 1.00 86.75 85 HIS A CA 1
ATOM 701 C C . HIS A 1 85 ? -36.423 16.826 30.415 1.00 86.75 85 HIS A C 1
ATOM 703 O O . HIS A 1 85 ? -35.395 16.177 30.585 1.00 86.75 85 HIS A O 1
ATOM 709 N N . SER A 1 86 ? -37.017 17.481 31.417 1.00 88.94 86 SER A N 1
ATOM 710 C CA . SER A 1 86 ? -36.422 17.560 32.752 1.00 88.94 86 SER A CA 1
ATOM 711 C C . SER A 1 86 ? -36.423 16.207 33.465 1.00 88.94 86 SER A C 1
ATOM 713 O O . SER A 1 86 ? -35.386 15.803 33.983 1.00 88.94 86 SER A O 1
ATOM 715 N N . GLN A 1 87 ? -37.552 15.492 33.453 1.00 86.50 87 GLN A N 1
ATOM 716 C CA . GLN A 1 87 ? -37.669 14.151 34.042 1.00 86.50 87 GLN A CA 1
ATOM 717 C C . GLN A 1 87 ? -36.748 13.151 33.339 1.00 86.50 87 GLN A C 1
ATOM 719 O O . GLN A 1 87 ? -36.029 12.397 33.992 1.00 86.50 87 GLN A O 1
ATOM 724 N N . ARG A 1 88 ? -36.702 13.214 32.005 1.00 89.06 88 ARG A N 1
ATOM 725 C CA . ARG A 1 88 ? -35.835 12.370 31.180 1.00 89.06 88 ARG A CA 1
ATOM 726 C C . ARG A 1 88 ? -34.357 12.558 31.521 1.00 89.06 88 ARG A C 1
ATOM 728 O O . ARG A 1 88 ? -33.630 11.580 31.673 1.00 89.06 88 ARG A O 1
ATOM 735 N N . MET A 1 89 ? -33.901 13.806 31.640 1.00 87.56 89 MET A N 1
ATOM 736 C CA . MET A 1 89 ? -32.504 14.100 31.968 1.00 87.56 89 MET A CA 1
ATOM 737 C C . MET A 1 89 ? -32.135 13.655 33.384 1.00 87.56 89 MET A C 1
ATOM 739 O O . MET A 1 89 ? -31.020 13.177 33.584 1.00 87.56 89 MET A O 1
ATOM 743 N N . GLU A 1 90 ? -33.053 13.770 34.343 1.00 88.75 90 GLU A N 1
ATOM 744 C CA . GLU A 1 90 ? -32.831 13.296 35.711 1.00 88.75 90 GLU A CA 1
ATOM 745 C C . GLU A 1 90 ? -32.705 11.767 35.761 1.00 88.75 90 GLU A C 1
ATOM 747 O O . GLU A 1 90 ? -31.754 11.238 36.339 1.00 88.75 90 GLU A O 1
ATOM 752 N N . GLY A 1 91 ? -33.588 11.055 35.052 1.00 85.69 91 GLY A N 1
ATOM 753 C CA . GLY A 1 91 ? -33.517 9.599 34.920 1.00 85.69 91 GLY A CA 1
ATOM 754 C C . GLY A 1 91 ? -32.214 9.120 34.272 1.00 85.69 91 GLY A C 1
ATOM 755 O O . GLY A 1 91 ? -31.583 8.189 34.771 1.00 85.69 91 GLY A O 1
ATOM 756 N N . ILE A 1 92 ? -31.757 9.790 33.204 1.00 86.31 92 ILE A N 1
ATOM 757 C CA . ILE A 1 92 ? -30.473 9.474 32.552 1.00 86.31 92 ILE A CA 1
ATOM 758 C C . ILE A 1 92 ? -29.303 9.700 33.517 1.00 86.31 92 ILE A C 1
ATOM 760 O O . ILE A 1 92 ? -28.441 8.830 33.633 1.00 86.31 92 ILE A O 1
ATOM 764 N N . LYS A 1 93 ? -29.265 10.836 34.228 1.00 86.56 93 LYS A N 1
ATOM 765 C CA . LYS A 1 93 ? -28.202 11.126 35.207 1.00 86.56 93 LYS A CA 1
ATOM 766 C C . LYS A 1 93 ? -28.153 10.077 36.313 1.00 86.56 93 LYS A C 1
ATOM 768 O O . LYS A 1 93 ? -27.068 9.604 36.632 1.00 86.56 93 LYS A O 1
ATOM 773 N N . SER A 1 94 ? -29.307 9.700 36.859 1.00 85.81 94 SER A N 1
ATOM 774 C CA . SER A 1 94 ? -29.403 8.683 37.909 1.00 85.81 94 SER A CA 1
ATOM 775 C C . SER A 1 94 ? -28.910 7.316 37.422 1.00 85.81 94 SER A C 1
ATOM 777 O O . SER A 1 94 ? -28.090 6.690 38.091 1.00 85.81 94 SER A O 1
ATOM 779 N N . ALA A 1 95 ? -29.317 6.892 36.219 1.00 85.50 95 ALA A N 1
ATOM 780 C CA . ALA A 1 95 ? -28.866 5.634 35.622 1.00 85.50 95 ALA A CA 1
ATOM 781 C C . ALA A 1 95 ? -27.346 5.608 35.374 1.00 85.50 95 ALA A C 1
ATOM 783 O O . ALA A 1 95 ? -26.689 4.604 35.645 1.00 85.50 95 ALA A O 1
ATOM 784 N N . VAL A 1 96 ? -26.776 6.719 34.893 1.00 82.31 96 VAL A N 1
ATOM 785 C CA . VAL A 1 96 ? -25.326 6.852 34.678 1.00 82.31 96 VAL A CA 1
ATOM 786 C C . VAL A 1 96 ? -24.569 6.893 36.007 1.00 82.31 96 VAL A C 1
ATOM 788 O O . VAL A 1 96 ? -23.529 6.251 36.122 1.00 82.31 96 VAL A O 1
ATOM 791 N N . ALA A 1 97 ? -25.078 7.602 37.018 1.00 82.62 97 ALA A N 1
ATOM 792 C CA . ALA A 1 97 ? -24.457 7.674 38.341 1.00 82.62 97 ALA A CA 1
ATOM 793 C C . ALA A 1 97 ? -24.409 6.296 39.019 1.00 82.62 97 ALA A C 1
ATOM 795 O O . ALA A 1 97 ? -23.340 5.872 39.451 1.00 82.62 97 ALA A O 1
ATOM 796 N N . ALA A 1 98 ? -25.523 5.557 39.006 1.00 81.06 98 ALA A N 1
ATOM 797 C CA . ALA A 1 98 ? -25.601 4.204 39.561 1.00 81.06 98 ALA A CA 1
ATOM 798 C C . ALA A 1 98 ? -24.625 3.222 38.886 1.00 81.06 98 ALA A C 1
ATOM 800 O O . ALA A 1 98 ? -24.111 2.310 39.528 1.00 81.06 98 ALA A O 1
ATOM 801 N N . ALA A 1 99 ? -24.341 3.417 37.597 1.00 76.31 99 ALA A N 1
ATOM 802 C CA . ALA A 1 99 ? -23.343 2.635 36.874 1.00 76.31 99 ALA A CA 1
ATOM 803 C C . ALA A 1 99 ? -21.895 3.128 37.079 1.00 76.31 99 ALA A C 1
ATOM 805 O O . ALA A 1 99 ? -20.949 2.352 36.939 1.00 76.31 99 ALA A O 1
ATOM 806 N N . GLY A 1 100 ? -21.715 4.422 37.361 1.00 65.69 100 GLY A N 1
ATOM 807 C CA . GLY A 1 100 ? -20.430 5.123 37.362 1.00 65.69 100 GLY A CA 1
ATOM 808 C C . GLY A 1 100 ? -19.713 5.202 38.713 1.00 65.69 100 GLY A C 1
ATOM 809 O O . GLY A 1 100 ? -18.505 5.443 38.718 1.00 65.69 100 GLY A O 1
ATOM 810 N N . GLU A 1 101 ? -20.391 4.961 39.843 1.00 57.34 101 GLU A N 1
ATOM 811 C CA . GLU A 1 101 ? -19.806 5.078 41.198 1.00 57.34 101 GLU A CA 1
ATOM 812 C C . GLU A 1 101 ? -18.551 4.208 41.444 1.00 57.34 101 GLU A C 1
ATOM 814 O O . GLU A 1 101 ? -17.798 4.465 42.380 1.00 57.34 101 GLU A O 1
ATOM 819 N N . ALA A 1 102 ? -18.245 3.238 40.575 1.00 51.09 102 ALA A N 1
ATOM 820 C CA . ALA A 1 102 ? -17.073 2.369 40.703 1.00 51.09 102 ALA A CA 1
ATOM 821 C C . ALA A 1 102 ? -15.911 2.660 39.729 1.00 51.09 102 ALA A C 1
ATOM 823 O O . ALA A 1 102 ? -14.876 1.992 39.823 1.00 51.09 102 ALA A O 1
ATOM 824 N N . ARG A 1 103 ? -16.025 3.596 38.767 1.00 54.97 103 ARG A N 1
ATOM 825 C CA . ARG A 1 103 ? -15.017 3.714 37.687 1.00 54.97 103 ARG A CA 1
ATOM 826 C C . ARG A 1 103 ? -14.539 5.137 37.425 1.00 54.97 103 ARG A C 1
ATOM 828 O O . ARG A 1 103 ? -15.309 6.045 37.141 1.00 54.97 103 ARG A O 1
ATOM 835 N N . LYS A 1 104 ? -13.211 5.312 37.451 1.00 52.31 104 LYS A N 1
ATOM 836 C CA . LYS A 1 104 ? -12.560 6.553 37.009 1.00 52.31 104 LYS A CA 1
ATOM 837 C C . LYS A 1 104 ? -12.839 6.781 35.516 1.00 52.31 104 LYS A C 1
ATOM 839 O O . LYS A 1 104 ? -12.712 5.826 34.747 1.00 52.31 104 LYS A O 1
ATOM 844 N N . PRO A 1 105 ? -13.128 8.022 35.084 1.00 53.09 105 PRO A N 1
ATOM 845 C CA . PRO A 1 105 ? -13.255 8.343 33.669 1.00 53.09 105 PRO A CA 1
ATOM 846 C C . PRO A 1 105 ? -11.945 8.002 32.954 1.00 53.09 105 PRO A C 1
ATOM 848 O O . PRO A 1 105 ? -10.887 8.560 33.256 1.00 53.09 105 PRO A O 1
ATOM 851 N N . ARG A 1 106 ? -12.005 7.051 32.020 1.00 54.06 106 ARG A N 1
ATOM 852 C CA . ARG A 1 106 ? -10.912 6.802 31.079 1.00 54.06 106 ARG A CA 1
ATOM 853 C C . ARG A 1 106 ? -11.041 7.829 29.961 1.00 54.06 106 ARG A C 1
ATOM 855 O O . ARG A 1 106 ? -12.137 8.075 29.464 1.00 54.06 106 ARG A O 1
ATOM 862 N N . THR A 1 107 ? -9.930 8.445 29.574 1.00 52.88 107 THR A N 1
ATOM 863 C CA . THR A 1 107 ? -9.854 9.206 28.323 1.00 52.88 107 THR A CA 1
ATOM 864 C C . THR A 1 107 ? -10.362 8.318 27.187 1.00 52.88 107 THR A C 1
ATOM 866 O O . THR A 1 107 ? -9.979 7.149 27.119 1.00 52.88 107 THR A O 1
ATOM 869 N N . GLY A 1 108 ? -11.268 8.854 26.359 1.00 54.41 108 GLY A N 1
ATOM 870 C CA . GLY A 1 108 ? -11.989 8.107 25.325 1.00 54.41 108 GLY A CA 1
ATOM 871 C C . GLY A 1 108 ? -11.082 7.166 24.532 1.00 54.41 108 GLY A C 1
ATOM 872 O O . GLY A 1 108 ? -9.945 7.517 24.200 1.00 54.41 108 GLY A O 1
ATOM 873 N N . GLY A 1 109 ? -11.572 5.948 24.282 1.00 57.28 109 GLY A N 1
ATOM 874 C CA . GLY A 1 109 ? -10.828 4.931 23.548 1.00 57.28 109 GLY A CA 1
ATOM 875 C C . GLY A 1 109 ? -10.385 5.477 22.194 1.00 57.28 109 GLY A C 1
ATOM 876 O O . GLY A 1 109 ? -11.186 6.032 21.450 1.00 57.28 109 GLY A O 1
ATOM 877 N N . LYS A 1 110 ? -9.097 5.351 21.870 1.00 63.75 110 LYS A N 1
ATOM 878 C CA . LYS A 1 110 ? -8.624 5.633 20.510 1.00 63.75 110 LYS A CA 1
ATOM 879 C C . LYS A 1 110 ? -9.149 4.540 19.582 1.00 63.75 110 LYS A C 1
ATOM 881 O O . LYS A 1 110 ? -9.235 3.385 19.999 1.00 63.75 110 LYS A O 1
ATOM 886 N N . ALA A 1 111 ? -9.459 4.896 18.335 1.00 74.50 111 ALA A N 1
ATOM 887 C CA . ALA A 1 111 ? -9.774 3.906 17.309 1.00 74.50 111 ALA A CA 1
ATOM 888 C C . ALA A 1 111 ? -8.675 2.819 17.267 1.00 74.50 111 ALA A C 1
ATOM 890 O O . ALA A 1 111 ? -7.490 3.174 17.362 1.00 74.50 111 ALA A O 1
ATOM 891 N N . PRO A 1 112 ? -9.027 1.527 17.104 1.00 80.25 112 PRO A N 1
ATOM 892 C CA . PRO A 1 112 ? -8.045 0.440 17.074 1.00 80.25 112 PRO A CA 1
ATOM 893 C C . PRO A 1 112 ? -6.952 0.655 16.019 1.00 80.25 112 PRO A C 1
ATOM 895 O O . PRO A 1 112 ? -5.788 0.318 16.241 1.00 80.25 112 PRO A O 1
ATOM 898 N N . PHE A 1 113 ? -7.313 1.281 14.894 1.00 86.25 113 PHE A N 1
ATOM 899 C CA . PHE A 1 113 ? -6.392 1.643 13.826 1.00 86.25 113 PHE A CA 1
ATOM 900 C C . PHE A 1 113 ? -6.456 3.146 13.550 1.00 86.25 113 PHE A C 1
ATOM 902 O O . PHE A 1 113 ? -7.517 3.719 13.306 1.00 86.25 113 PHE A O 1
ATOM 909 N N . SER A 1 114 ? -5.293 3.793 13.532 1.00 85.12 114 SER A N 1
ATOM 910 C CA . SER A 1 114 ? -5.155 5.212 13.205 1.00 85.12 114 SER A CA 1
ATOM 911 C C . SER A 1 114 ? -3.952 5.440 12.296 1.00 85.12 114 SER A C 1
ATOM 913 O O . SER A 1 114 ? -3.005 4.654 12.263 1.00 85.12 114 SER A O 1
ATOM 915 N N . LEU A 1 115 ? -4.014 6.508 11.504 1.00 85.00 115 LEU A N 1
ATOM 916 C CA . LEU A 1 115 ? -2.922 6.895 10.619 1.00 85.00 115 LEU A CA 1
ATOM 917 C C . LEU A 1 115 ? -1.785 7.469 11.468 1.00 85.00 115 LEU A C 1
ATOM 919 O O . LEU A 1 115 ? -1.997 8.392 12.248 1.00 85.00 115 LEU A O 1
ATOM 923 N N . THR A 1 116 ? -0.567 6.968 11.285 1.00 78.38 116 THR A N 1
ATOM 924 C CA . THR A 1 116 ? 0.608 7.393 12.066 1.00 78.38 116 THR A CA 1
ATOM 925 C C . THR A 1 116 ? 1.359 8.559 11.412 1.00 78.38 116 THR A C 1
ATOM 927 O O . THR A 1 116 ? 2.530 8.799 11.701 1.00 78.38 116 THR A O 1
ATOM 930 N N . ALA A 1 117 ? 0.737 9.248 10.452 1.00 64.75 117 ALA A N 1
ATOM 931 C CA . ALA A 1 117 ? 1.388 10.289 9.670 1.00 64.75 117 ALA A CA 1
ATOM 932 C C . ALA A 1 117 ? 1.464 11.612 10.453 1.00 64.75 117 ALA A C 1
ATOM 934 O O . ALA A 1 117 ? 0.490 12.353 10.514 1.00 64.75 117 ALA A O 1
ATOM 935 N N . ASN A 1 118 ? 2.651 11.962 10.963 1.00 54.22 118 ASN A N 1
ATOM 936 C CA . ASN A 1 118 ? 2.931 13.291 11.538 1.00 54.22 118 ASN A CA 1
ATOM 937 C C . ASN A 1 118 ? 3.076 14.409 10.476 1.00 54.22 118 ASN A C 1
ATOM 939 O O . ASN A 1 118 ? 3.327 15.562 10.818 1.00 54.22 118 ASN A O 1
ATOM 943 N N . ARG A 1 119 ? 2.962 14.091 9.178 1.00 58.06 119 ARG A N 1
ATOM 944 C CA . ARG A 1 119 ? 3.057 15.035 8.047 1.00 58.06 119 ARG A CA 1
ATOM 945 C C . ARG A 1 119 ? 1.949 14.762 7.031 1.00 58.06 119 ARG A C 1
ATOM 947 O O . ARG A 1 119 ? 1.434 13.646 6.963 1.00 58.06 119 ARG A O 1
ATOM 954 N N . SER A 1 120 ? 1.618 15.756 6.203 1.00 66.44 120 SER A N 1
ATOM 955 C CA . SER A 1 120 ? 0.685 15.572 5.086 1.00 66.44 120 SER A CA 1
ATOM 956 C C . SER A 1 120 ? 1.169 14.440 4.168 1.00 66.44 120 SER A C 1
ATOM 958 O O . SER A 1 120 ? 2.275 14.463 3.627 1.00 66.44 120 SER A O 1
ATOM 960 N N . MET A 1 121 ? 0.354 13.392 4.026 1.00 79.88 121 MET A N 1
ATOM 961 C CA . MET A 1 121 ? 0.702 12.236 3.198 1.00 79.88 121 MET A CA 1
ATOM 962 C C . MET A 1 121 ? 0.671 12.617 1.717 1.00 79.88 121 MET A C 1
ATOM 964 O O . MET A 1 121 ? -0.364 13.042 1.202 1.00 79.88 121 MET A O 1
ATOM 968 N N . ASN A 1 122 ? 1.772 12.387 0.996 1.00 87.50 122 ASN A N 1
ATOM 969 C CA . ASN A 1 122 ? 1.779 12.517 -0.460 1.00 87.50 122 ASN A CA 1
ATOM 970 C C . ASN A 1 122 ? 1.075 11.309 -1.102 1.00 87.50 122 ASN A C 1
ATOM 972 O O . ASN A 1 122 ? 1.699 10.305 -1.455 1.00 87.50 122 ASN A O 1
ATOM 976 N N . LEU A 1 123 ? -0.247 11.416 -1.257 1.00 90.12 123 LEU A N 1
ATOM 977 C CA . LEU A 1 123 ? -1.089 10.362 -1.831 1.00 90.12 123 LEU A CA 1
ATOM 978 C C . LEU A 1 123 ? -0.702 10.011 -3.274 1.00 90.12 123 LEU A C 1
ATOM 980 O O . LEU A 1 123 ? -0.885 8.870 -3.688 1.00 90.12 123 LEU A O 1
ATOM 984 N N . SER A 1 124 ? -0.158 10.963 -4.040 1.00 90.81 124 SER A N 1
ATOM 985 C CA . SER A 1 124 ? 0.318 10.695 -5.402 1.00 90.81 124 SER A CA 1
ATOM 986 C C . SER A 1 124 ? 1.493 9.719 -5.377 1.00 90.81 124 SER A C 1
ATOM 988 O O . SER A 1 124 ? 1.436 8.665 -6.009 1.00 90.81 124 SER A O 1
ATOM 990 N N . SER A 1 125 ? 2.507 9.997 -4.552 1.00 92.06 125 SER A N 1
ATOM 991 C CA . SER A 1 125 ? 3.657 9.104 -4.391 1.00 92.06 125 SER A CA 1
ATOM 992 C C . SER A 1 125 ? 3.257 7.738 -3.838 1.00 92.06 125 SER A C 1
ATOM 994 O O . SER A 1 125 ? 3.716 6.725 -4.355 1.00 92.06 125 SER A O 1
ATOM 996 N N . LEU A 1 126 ? 2.360 7.681 -2.847 1.00 94.62 126 LEU A N 1
ATOM 997 C CA . LEU A 1 126 ? 1.887 6.405 -2.297 1.00 94.62 126 LEU A CA 1
ATOM 998 C C . LEU A 1 126 ? 1.187 5.533 -3.350 1.00 94.62 126 LEU A C 1
ATOM 1000 O O . LEU A 1 126 ? 1.411 4.326 -3.375 1.00 94.62 126 LEU A O 1
ATOM 1004 N N . ARG A 1 127 ? 0.396 6.122 -4.257 1.00 95.69 127 ARG A N 1
ATOM 1005 C CA . ARG A 1 127 ? -0.213 5.383 -5.380 1.00 95.69 127 ARG A CA 1
ATOM 1006 C C . ARG A 1 127 ? 0.835 4.833 -6.339 1.00 95.69 127 ARG A C 1
ATOM 1008 O O . ARG A 1 127 ? 0.698 3.695 -6.786 1.00 95.69 127 ARG A O 1
ATOM 1015 N N . VAL A 1 128 ? 1.864 5.629 -6.643 1.00 96.50 128 VAL A N 1
ATOM 1016 C CA . VAL A 1 128 ? 2.990 5.180 -7.470 1.00 96.50 128 VAL A CA 1
ATOM 1017 C C . VAL A 1 128 ? 3.676 4.000 -6.795 1.00 96.50 128 VAL A C 1
ATOM 1019 O O . VAL A 1 128 ? 3.779 2.948 -7.411 1.00 96.50 128 VAL A O 1
ATOM 1022 N N . PHE A 1 129 ? 4.060 4.127 -5.522 1.00 97.50 129 PHE A N 1
ATOM 1023 C CA . PHE A 1 129 ? 4.714 3.053 -4.772 1.00 97.50 129 PHE A CA 1
ATOM 1024 C C . PHE A 1 129 ? 3.868 1.782 -4.707 1.00 97.50 129 PHE A C 1
ATOM 1026 O O . PHE A 1 129 ? 4.394 0.705 -4.968 1.00 97.50 129 PHE A O 1
ATOM 1033 N N . LEU A 1 130 ? 2.567 1.904 -4.431 1.00 97.69 130 LEU A N 1
ATOM 1034 C CA . LEU A 1 130 ? 1.648 0.768 -4.387 1.00 97.69 130 LEU A CA 1
ATOM 1035 C C . LEU A 1 130 ? 1.652 -0.001 -5.713 1.00 97.69 130 LEU A C 1
ATOM 1037 O O . LEU A 1 130 ? 1.879 -1.208 -5.739 1.00 97.69 130 LEU A O 1
ATOM 1041 N N . ARG A 1 131 ? 1.422 0.695 -6.831 1.00 97.50 131 ARG A N 1
ATOM 1042 C CA . ARG A 1 131 ? 1.346 0.053 -8.152 1.00 97.50 131 ARG A CA 1
ATOM 1043 C C . ARG A 1 131 ? 2.701 -0.462 -8.625 1.00 97.50 131 ARG A C 1
ATOM 1045 O O . ARG A 1 131 ? 2.773 -1.573 -9.134 1.00 97.50 131 ARG A O 1
ATOM 1052 N N . PHE A 1 132 ? 3.765 0.308 -8.418 1.00 97.75 132 PHE A N 1
ATOM 1053 C CA . PHE A 1 132 ? 5.121 -0.082 -8.798 1.00 97.75 132 PHE A CA 1
ATOM 1054 C C . PHE A 1 132 ? 5.571 -1.340 -8.044 1.00 97.75 132 PHE A C 1
ATOM 1056 O O . PHE A 1 132 ? 6.146 -2.243 -8.642 1.00 97.75 132 PHE A O 1
ATOM 1063 N N . TYR A 1 133 ? 5.247 -1.449 -6.750 1.00 98.31 133 TYR A N 1
ATOM 1064 C CA . TYR A 1 133 ? 5.516 -2.664 -5.975 1.00 98.31 133 TYR A CA 1
ATOM 1065 C C . TYR A 1 133 ? 4.625 -3.839 -6.379 1.00 98.31 133 TYR A C 1
ATOM 1067 O O . TYR A 1 133 ? 5.063 -4.986 -6.353 1.00 98.31 133 TYR A O 1
ATOM 1075 N N . GLY A 1 134 ? 3.391 -3.556 -6.803 1.00 98.19 134 GLY A N 1
ATOM 1076 C CA . GLY A 1 134 ? 2.515 -4.538 -7.433 1.00 98.19 134 GLY A CA 1
ATOM 1077 C C . GLY A 1 134 ? 3.208 -5.250 -8.601 1.00 98.19 134 GLY A C 1
ATOM 1078 O O . GLY A 1 134 ? 3.385 -6.468 -8.561 1.00 98.19 134 GLY A O 1
ATOM 1079 N N . PHE A 1 135 ? 3.697 -4.470 -9.568 1.00 98.38 135 PHE A N 1
ATOM 1080 C CA . PHE A 1 135 ? 4.441 -4.992 -10.719 1.00 98.38 135 PHE A CA 1
ATOM 1081 C C . PHE A 1 135 ? 5.784 -5.628 -10.342 1.00 98.38 135 PHE A C 1
ATOM 1083 O O . PHE A 1 135 ? 6.201 -6.587 -10.988 1.00 98.38 135 PHE A O 1
ATOM 1090 N N . TRP A 1 136 ? 6.448 -5.133 -9.292 1.00 98.31 136 TRP A N 1
ATOM 1091 C CA . TRP A 1 136 ? 7.684 -5.724 -8.768 1.00 98.31 136 TRP A CA 1
ATOM 1092 C C . TRP A 1 136 ? 7.492 -7.169 -8.318 1.00 98.31 136 TRP A C 1
ATOM 1094 O O . TRP A 1 136 ? 8.285 -8.036 -8.681 1.00 98.31 136 TRP A O 1
ATOM 1104 N N . LEU A 1 137 ? 6.427 -7.437 -7.560 1.00 97.69 137 LEU A N 1
ATOM 1105 C CA . LEU A 1 137 ? 6.107 -8.795 -7.124 1.00 97.69 137 LEU A CA 1
ATOM 1106 C C . LEU A 1 137 ? 5.680 -9.682 -8.304 1.00 97.69 137 LEU A C 1
ATOM 1108 O O . LEU A 1 137 ? 6.100 -10.828 -8.372 1.00 97.69 137 LEU A O 1
ATOM 1112 N N . GLU A 1 138 ? 4.902 -9.151 -9.251 1.00 97.44 138 GLU A N 1
ATOM 1113 C CA . GLU A 1 138 ? 4.483 -9.885 -10.461 1.00 97.44 138 GLU A CA 1
ATOM 1114 C C . GLU A 1 138 ? 5.659 -10.230 -11.382 1.00 97.44 138 GLU A C 1
ATOM 1116 O O . GLU A 1 138 ? 5.666 -11.280 -12.017 1.00 97.44 138 GLU A O 1
ATOM 1121 N N . SER A 1 139 ? 6.682 -9.377 -11.411 1.00 97.12 139 SER A N 1
ATOM 1122 C CA . SER A 1 139 ? 7.919 -9.602 -12.164 1.00 97.12 139 SER A CA 1
ATOM 1123 C C . SER A 1 139 ? 8.943 -10.443 -11.392 1.00 97.12 139 SER A C 1
ATOM 1125 O O . SER A 1 139 ? 10.108 -10.470 -11.780 1.00 97.12 139 SER A O 1
ATOM 1127 N N . ASN A 1 140 ? 8.562 -11.076 -10.274 1.00 95.69 140 ASN A N 1
ATOM 1128 C CA . ASN A 1 140 ? 9.462 -11.840 -9.398 1.00 95.69 140 ASN A CA 1
ATOM 1129 C C . ASN A 1 140 ? 10.723 -11.060 -8.972 1.00 95.69 140 ASN A C 1
ATOM 1131 O O . ASN A 1 140 ? 11.801 -11.627 -8.796 1.00 95.69 140 ASN A O 1
ATOM 1135 N N . GLY A 1 141 ? 10.602 -9.741 -8.815 1.00 95.12 141 GLY A N 1
ATOM 1136 C CA . GLY A 1 141 ? 11.719 -8.870 -8.469 1.00 95.12 141 GLY A CA 1
ATOM 1137 C C . GLY A 1 141 ? 12.652 -8.499 -9.626 1.00 95.12 141 GLY A C 1
ATOM 1138 O O . GLY A 1 141 ? 13.760 -8.019 -9.380 1.00 95.12 141 GLY A O 1
ATOM 1139 N N . ASP A 1 142 ? 12.240 -8.680 -10.882 1.00 97.50 142 ASP A N 1
ATOM 1140 C CA . ASP A 1 142 ? 12.978 -8.119 -12.011 1.00 97.50 142 ASP A CA 1
ATOM 1141 C C . ASP A 1 142 ? 12.653 -6.631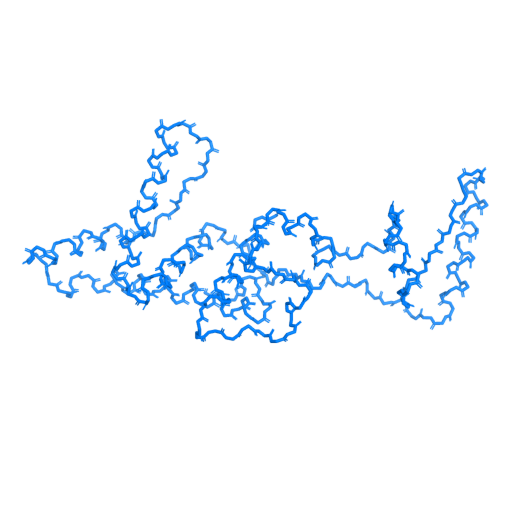 -12.221 1.00 97.50 142 ASP A C 1
ATOM 1143 O O . ASP A 1 142 ? 11.509 -6.233 -12.459 1.00 97.50 142 ASP A O 1
ATOM 1147 N N . LEU A 1 143 ? 13.682 -5.783 -12.148 1.00 97.12 143 LEU A N 1
ATOM 1148 C CA . LEU A 1 143 ? 13.517 -4.331 -12.209 1.00 97.12 143 LEU A CA 1
ATOM 1149 C C . LEU A 1 143 ? 13.147 -3.842 -13.609 1.00 97.12 143 LEU A C 1
ATOM 1151 O O . LEU A 1 143 ? 12.338 -2.921 -13.720 1.00 97.12 143 LEU A O 1
ATOM 1155 N N . GLU A 1 144 ? 13.745 -4.411 -14.657 1.00 96.62 144 GLU A N 1
ATOM 1156 C CA . GLU A 1 144 ? 13.521 -3.953 -16.033 1.00 96.62 144 GLU A CA 1
ATOM 1157 C C . GLU A 1 144 ? 12.074 -4.262 -16.460 1.00 96.62 144 GLU A C 1
ATOM 1159 O O . GLU A 1 144 ? 11.357 -3.356 -16.897 1.00 96.62 144 GLU A O 1
ATOM 1164 N N . SER A 1 145 ? 11.595 -5.485 -16.208 1.00 97.75 145 SER A N 1
ATOM 1165 C CA . SER A 1 145 ? 10.199 -5.905 -16.397 1.00 97.75 145 SER A CA 1
ATOM 1166 C C . SER A 1 145 ? 9.222 -5.054 -15.585 1.00 97.75 145 SER A C 1
ATOM 1168 O O . SER A 1 145 ? 8.207 -4.594 -16.117 1.00 97.75 145 SER A O 1
ATOM 1170 N N . THR A 1 146 ? 9.548 -4.764 -14.321 1.00 98.06 146 THR A N 1
ATOM 1171 C CA . THR A 1 146 ? 8.725 -3.892 -13.465 1.00 98.06 146 THR A CA 1
ATOM 1172 C C . THR A 1 146 ? 8.573 -2.500 -14.072 1.00 98.06 146 THR A C 1
ATOM 1174 O O . THR A 1 146 ? 7.461 -1.978 -14.172 1.00 98.06 146 THR A O 1
ATOM 1177 N N . CYS A 1 147 ? 9.690 -1.900 -14.496 1.00 98.00 147 CYS A N 1
ATOM 1178 C CA . CYS A 1 147 ? 9.713 -0.567 -15.093 1.00 98.00 147 CYS A CA 1
ATOM 1179 C C . CYS A 1 147 ? 8.883 -0.527 -16.378 1.00 98.00 147 CYS A C 1
ATOM 1181 O O . CYS A 1 147 ? 8.050 0.367 -16.535 1.00 98.00 147 CYS A O 1
ATOM 1183 N N . ARG A 1 148 ? 9.067 -1.515 -17.264 1.00 98.12 148 ARG A N 1
ATOM 1184 C CA . ARG A 1 148 ? 8.317 -1.632 -18.522 1.00 98.12 148 ARG A CA 1
ATOM 1185 C C . ARG A 1 148 ? 6.820 -1.795 -18.276 1.00 98.12 148 ARG A C 1
ATOM 1187 O O . ARG A 1 148 ? 6.032 -1.039 -18.843 1.00 98.12 148 ARG A O 1
ATOM 1194 N N . SER A 1 149 ? 6.436 -2.715 -17.393 1.00 98.31 149 SER A N 1
ATOM 1195 C CA . SER A 1 149 ? 5.030 -3.003 -17.082 1.00 98.31 149 SER A CA 1
ATOM 1196 C C . SER A 1 149 ? 4.325 -1.791 -16.479 1.00 98.31 149 SER A C 1
ATOM 1198 O O . SER A 1 149 ? 3.258 -1.388 -16.948 1.00 98.31 149 SER A O 1
ATOM 1200 N N . TYR A 1 150 ? 4.958 -1.141 -15.496 1.00 98.25 150 TYR A N 1
ATOM 1201 C CA . TYR A 1 150 ? 4.413 0.072 -14.899 1.00 98.25 150 TYR A CA 1
ATOM 1202 C C . TYR A 1 150 ? 4.294 1.205 -15.922 1.00 98.25 150 TYR A C 1
ATOM 1204 O O . TYR A 1 150 ? 3.257 1.868 -15.980 1.00 98.25 150 TYR A O 1
ATOM 1212 N N . TYR A 1 151 ? 5.338 1.435 -16.726 1.00 98.12 151 TYR A N 1
ATOM 1213 C CA . TYR A 1 151 ? 5.352 2.520 -17.704 1.00 98.12 151 TYR A CA 1
ATOM 1214 C C . TYR A 1 151 ? 4.272 2.336 -18.774 1.00 98.12 151 TYR A C 1
ATOM 1216 O O . TYR A 1 151 ? 3.494 3.261 -19.017 1.00 98.12 151 TYR A O 1
ATOM 1224 N N . ALA A 1 152 ? 4.171 1.134 -19.349 1.00 97.81 152 ALA A N 1
ATOM 1225 C CA . ALA A 1 152 ? 3.160 0.797 -20.346 1.00 97.81 152 ALA A CA 1
ATOM 1226 C C . ALA A 1 152 ? 1.739 0.987 -19.795 1.00 97.81 152 ALA A C 1
ATOM 1228 O O . ALA A 1 152 ? 0.909 1.648 -20.424 1.00 97.81 152 ALA A O 1
ATOM 1229 N N . TRP A 1 153 ? 1.475 0.485 -18.584 1.00 97.69 153 TRP A N 1
ATOM 1230 C CA . TRP A 1 153 ? 0.186 0.663 -17.918 1.00 97.69 153 TRP A CA 1
ATOM 1231 C C . TRP A 1 153 ? -0.137 2.140 -17.649 1.00 97.69 153 TRP A C 1
ATOM 1233 O O . TRP A 1 153 ? -1.233 2.605 -17.973 1.00 97.69 153 TRP A O 1
ATOM 1243 N N . ALA A 1 154 ? 0.810 2.897 -17.084 1.00 96.88 154 ALA A N 1
ATOM 1244 C CA . ALA A 1 154 ? 0.598 4.299 -16.733 1.00 96.88 154 ALA A CA 1
ATOM 1245 C C . ALA A 1 154 ? 0.336 5.162 -17.978 1.00 96.88 154 ALA A C 1
ATOM 1247 O O . ALA A 1 154 ? -0.547 6.023 -17.957 1.00 96.88 154 ALA A O 1
ATOM 1248 N N . ARG A 1 155 ? 1.059 4.901 -19.076 1.00 96.62 155 ARG A N 1
ATOM 1249 C CA . ARG A 1 155 ? 0.828 5.530 -20.385 1.00 96.62 155 ARG A CA 1
ATOM 1250 C C . ARG A 1 155 ? -0.566 5.215 -20.915 1.00 96.62 155 ARG A C 1
ATOM 1252 O O . ARG A 1 155 ? -1.328 6.147 -21.152 1.00 96.62 155 ARG A O 1
ATOM 1259 N N . ALA A 1 156 ? -0.928 3.935 -21.004 1.00 96.06 156 ALA A N 1
ATOM 1260 C CA . ALA A 1 156 ? -2.231 3.514 -21.512 1.00 96.06 156 ALA A CA 1
ATOM 1261 C C . ALA A 1 156 ? -3.396 4.124 -20.712 1.00 96.06 156 ALA A C 1
ATOM 1263 O O . ALA A 1 156 ? -4.360 4.619 -21.296 1.00 96.06 156 ALA A O 1
ATOM 1264 N N . TRP A 1 157 ? -3.295 4.153 -19.378 1.00 94.56 157 TRP A N 1
ATOM 1265 C CA . TRP A 1 157 ? -4.297 4.802 -18.529 1.00 94.56 157 TRP A CA 1
ATOM 1266 C C . TRP A 1 157 ? -4.393 6.307 -18.797 1.00 94.56 157 TRP A C 1
ATOM 1268 O O . TRP A 1 157 ? -5.489 6.839 -18.980 1.00 94.56 157 TRP A O 1
ATOM 1278 N N . ASN A 1 158 ? -3.256 7.004 -18.834 1.00 95.12 158 ASN A N 1
ATOM 1279 C CA . ASN A 1 158 ? -3.232 8.448 -19.054 1.00 95.12 158 ASN A CA 1
ATOM 1280 C C . ASN A 1 158 ? -3.758 8.826 -20.445 1.00 95.12 158 ASN A C 1
ATOM 1282 O O . ASN A 1 158 ? -4.479 9.820 -20.570 1.00 95.12 158 ASN A O 1
ATOM 1286 N N . ASP A 1 159 ? -3.461 8.016 -21.459 1.00 94.81 159 ASP A N 1
ATOM 1287 C CA . ASP A 1 159 ? -3.955 8.195 -22.822 1.00 94.81 159 ASP A CA 1
ATOM 1288 C C . ASP A 1 159 ? -5.475 7.957 -22.890 1.00 94.81 159 ASP A C 1
ATOM 1290 O O . ASP A 1 159 ? -6.189 8.747 -23.505 1.00 94.81 159 ASP A O 1
ATOM 1294 N N . GLN A 1 160 ? -6.011 6.965 -22.166 1.00 92.81 160 GLN A N 1
ATOM 1295 C CA . GLN A 1 160 ? -7.463 6.765 -22.040 1.00 92.81 160 GLN A CA 1
ATOM 1296 C C . GLN A 1 160 ? -8.166 7.928 -21.333 1.00 92.81 160 GLN A C 1
ATOM 1298 O O . GLN A 1 160 ? -9.226 8.365 -21.784 1.00 92.81 160 GLN A O 1
ATOM 1303 N N . VAL A 1 161 ? -7.597 8.435 -20.234 1.00 91.81 161 VAL A N 1
ATOM 1304 C CA . VAL A 1 161 ? -8.163 9.574 -19.493 1.00 91.81 161 VAL A CA 1
ATOM 1305 C C . VAL A 1 161 ? -8.251 10.806 -20.391 1.00 91.81 161 VAL A C 1
ATOM 1307 O O . VAL A 1 161 ? -9.296 11.457 -20.425 1.00 91.81 161 VAL A O 1
ATOM 1310 N N . LYS A 1 162 ? -7.184 11.095 -21.149 1.00 90.81 162 LYS A N 1
ATOM 1311 C CA . LYS A 1 162 ? -7.148 12.207 -22.109 1.00 90.81 162 LYS A CA 1
ATOM 1312 C C . LYS A 1 162 ? -8.114 11.985 -23.270 1.00 90.81 162 LYS A C 1
ATOM 1314 O O . LYS A 1 162 ? -8.954 12.841 -23.525 1.00 90.81 162 LYS A O 1
ATOM 1319 N N . GLY A 1 163 ? -8.027 10.834 -23.936 1.00 91.62 163 GLY A N 1
ATOM 1320 C CA . GLY A 1 163 ? -8.807 10.535 -25.137 1.00 91.62 163 GLY A CA 1
ATOM 1321 C C . GLY A 1 163 ? -10.315 10.484 -24.890 1.00 91.62 163 GLY A C 1
ATOM 1322 O O . GLY A 1 163 ? -11.087 10.899 -25.745 1.00 91.62 163 GLY A O 1
ATOM 1323 N N . LYS A 1 164 ? -10.747 10.030 -23.706 1.00 90.19 164 LYS A N 1
ATOM 1324 C CA . LYS A 1 164 ? -12.170 9.982 -23.327 1.00 90.19 164 LYS A CA 1
ATOM 1325 C C . LYS A 1 164 ? -12.664 11.241 -22.603 1.00 90.19 164 LYS A C 1
ATOM 1327 O O . LYS A 1 164 ? -13.814 11.266 -22.169 1.00 90.19 164 LYS A O 1
ATOM 1332 N N . GLY A 1 165 ? -11.811 12.251 -22.406 1.00 87.69 165 GLY A N 1
ATOM 1333 C CA . GLY A 1 165 ? -12.170 13.478 -21.685 1.00 87.69 165 GLY A CA 1
ATOM 1334 C C . GLY A 1 165 ? -12.615 13.238 -20.236 1.00 87.69 165 GLY A C 1
ATOM 1335 O O . GLY A 1 165 ? -13.442 13.974 -19.698 1.00 87.69 165 GLY A O 1
ATOM 1336 N N . TRP A 1 166 ? -12.121 12.176 -19.596 1.00 90.25 166 TRP A N 1
ATOM 1337 C CA . TRP A 1 166 ? -12.536 11.824 -18.241 1.00 90.25 166 TRP A CA 1
ATOM 1338 C C . TRP A 1 166 ? -11.996 12.836 -17.225 1.00 90.25 166 TRP A C 1
ATOM 1340 O O . TRP A 1 166 ? -10.798 13.105 -17.184 1.00 90.25 166 TRP A O 1
ATOM 1350 N N . LYS A 1 167 ? -12.852 13.309 -16.306 1.00 86.94 167 LYS A N 1
ATOM 1351 C CA . LYS A 1 167 ? -12.451 14.110 -15.128 1.00 86.94 167 LYS A CA 1
ATOM 1352 C C . LYS A 1 167 ? -11.796 13.239 -14.042 1.00 86.94 167 LYS A C 1
ATOM 1354 O O . LYS A 1 167 ? -12.197 13.260 -12.881 1.00 86.94 167 LYS A O 1
ATOM 1359 N N . ARG A 1 168 ? -10.835 12.400 -14.433 1.00 85.50 168 ARG A N 1
ATOM 1360 C CA . ARG A 1 168 ? -10.080 11.503 -13.547 1.00 85.50 168 ARG A CA 1
ATOM 1361 C C . ARG A 1 168 ? -8.635 11.972 -13.450 1.00 85.50 168 ARG A C 1
ATOM 1363 O O . ARG A 1 168 ? -8.085 12.517 -14.401 1.00 85.50 168 ARG A O 1
ATOM 1370 N N . ASN A 1 169 ? -8.010 11.715 -12.307 1.00 85.25 169 ASN A N 1
ATOM 1371 C CA . ASN A 1 169 ? -6.598 12.027 -12.125 1.00 85.25 169 ASN A CA 1
ATOM 1372 C C . ASN A 1 169 ? -5.734 11.108 -12.993 1.00 85.25 169 ASN A C 1
ATOM 1374 O O . ASN A 1 169 ? -5.919 9.886 -13.010 1.00 85.25 169 ASN A O 1
ATOM 1378 N N . GLN A 1 170 ? -4.769 11.708 -13.684 1.00 88.62 170 GLN A N 1
ATOM 1379 C CA . GLN A 1 170 ? -3.710 10.966 -14.354 1.00 88.62 170 GLN A CA 1
ATOM 1380 C C . GLN A 1 170 ? -2.808 10.297 -13.315 1.00 88.62 170 GLN A C 1
ATOM 1382 O O . GLN A 1 170 ? -2.603 10.800 -12.206 1.00 88.62 170 GLN A O 1
ATOM 1387 N N . VAL A 1 171 ? -2.271 9.143 -13.685 1.00 92.88 171 VAL A N 1
ATOM 1388 C CA . VAL A 1 171 ? -1.256 8.447 -12.905 1.00 92.88 171 VAL A CA 1
ATOM 1389 C C . VAL A 1 171 ? 0.065 9.184 -13.090 1.00 92.88 171 VAL A C 1
ATOM 1391 O O . VAL A 1 171 ? 0.490 9.449 -14.216 1.00 92.88 171 VAL A O 1
ATOM 1394 N N . ALA A 1 172 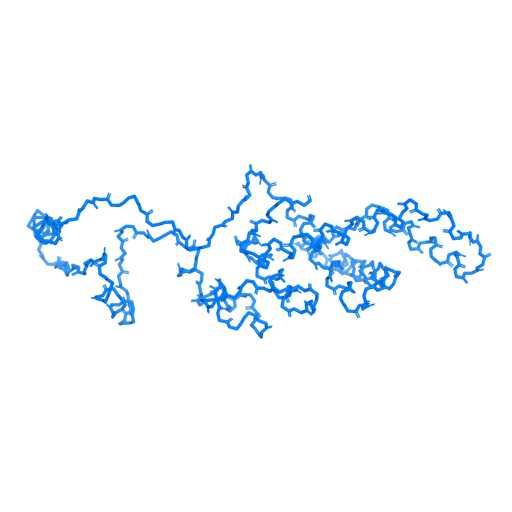? 0.718 9.511 -11.978 1.00 94.81 172 ALA A N 1
ATOM 1395 C CA . ALA A 1 172 ? 2.045 10.108 -11.998 1.00 94.81 172 ALA A CA 1
ATOM 1396 C C . ALA A 1 172 ? 3.072 9.094 -12.515 1.00 94.81 172 ALA A C 1
ATOM 1398 O O . ALA A 1 172 ? 3.107 7.963 -12.045 1.00 94.81 172 ALA A O 1
ATOM 1399 N N . ILE A 1 173 ? 3.925 9.509 -13.446 1.00 95.81 173 ILE A N 1
ATOM 1400 C CA . ILE A 1 173 ? 5.035 8.697 -13.951 1.00 95.81 173 ILE A CA 1
ATOM 1401 C C . ILE A 1 173 ? 6.317 9.194 -13.268 1.00 95.81 173 ILE A C 1
ATOM 1403 O O . ILE A 1 173 ? 6.546 10.407 -13.269 1.00 95.81 173 ILE A O 1
ATOM 1407 N N . PRO A 1 174 ? 7.148 8.314 -12.671 1.00 95.56 174 PRO A N 1
ATOM 1408 C CA . PRO A 1 174 ? 8.433 8.717 -12.112 1.00 95.56 174 PRO A CA 1
ATOM 1409 C C . PRO A 1 174 ? 9.273 9.493 -13.142 1.00 95.56 174 PRO A C 1
ATOM 1411 O O . PRO A 1 174 ? 9.384 9.027 -14.276 1.00 95.56 174 PRO A O 1
ATOM 1414 N N . PRO A 1 175 ? 9.889 10.635 -12.782 1.00 93.81 175 PRO A N 1
ATOM 1415 C CA . PRO A 1 175 ? 10.518 11.530 -13.758 1.00 93.81 175 PRO A CA 1
ATOM 1416 C C . PRO A 1 175 ? 11.579 10.874 -14.648 1.00 93.81 175 PRO A C 1
ATOM 1418 O O . PRO A 1 175 ? 11.621 11.147 -15.841 1.00 93.81 175 PRO A O 1
ATOM 1421 N N . TYR A 1 176 ? 12.401 9.982 -14.088 1.00 94.94 176 TYR A N 1
ATOM 1422 C CA . TYR A 1 176 ? 13.461 9.293 -14.832 1.00 94.94 176 TYR A CA 1
ATOM 1423 C C . TYR A 1 176 ? 13.019 7.986 -15.492 1.00 94.94 176 TYR A C 1
ATOM 1425 O O . TYR A 1 176 ? 13.802 7.389 -16.225 1.00 94.94 176 TYR A O 1
ATOM 1433 N N . LEU A 1 177 ? 11.785 7.526 -15.259 1.00 96.62 177 LEU A N 1
ATOM 1434 C CA . LEU A 1 177 ? 11.317 6.268 -15.834 1.00 96.62 177 LEU A CA 1
ATOM 1435 C C . LEU A 1 177 ? 11.248 6.299 -17.372 1.00 96.62 177 LEU A C 1
ATOM 1437 O O . LEU A 1 177 ? 11.757 5.353 -17.959 1.00 96.62 177 LEU A O 1
ATOM 1441 N N . PRO A 1 178 ? 10.702 7.334 -18.047 1.00 97.12 178 PRO A N 1
ATOM 1442 C CA . PRO A 1 178 ? 10.679 7.373 -19.512 1.00 97.12 178 PRO A CA 1
ATOM 1443 C C . PRO A 1 178 ? 12.083 7.248 -20.114 1.00 97.12 178 PRO A C 1
ATOM 1445 O O . PRO A 1 178 ? 12.331 6.355 -20.912 1.00 97.12 178 PRO A O 1
ATOM 1448 N N . THR A 1 179 ? 13.027 8.060 -19.630 1.00 95.94 179 THR A N 1
ATOM 1449 C CA . THR A 1 179 ? 14.422 8.029 -20.087 1.00 95.94 179 THR A CA 1
ATOM 1450 C C . THR A 1 179 ? 15.091 6.687 -19.793 1.00 95.94 179 THR A C 1
ATOM 1452 O O . THR A 1 179 ? 15.897 6.211 -20.588 1.00 95.94 179 THR A O 1
ATOM 1455 N N . TYR A 1 180 ? 14.741 6.043 -18.675 1.00 96.62 180 TYR A N 1
ATOM 1456 C CA . TYR A 1 180 ? 15.227 4.700 -18.382 1.00 96.62 180 TYR A CA 1
ATOM 1457 C C . TYR A 1 180 ? 14.695 3.667 -19.378 1.00 96.62 180 TYR A C 1
ATOM 1459 O O . TYR A 1 180 ? 15.460 2.817 -19.817 1.00 96.62 180 TYR A O 1
ATOM 1467 N N . ILE A 1 181 ? 13.415 3.740 -19.761 1.00 97.56 181 ILE A N 1
ATOM 1468 C CA . ILE A 1 181 ? 12.841 2.853 -20.783 1.00 97.56 181 ILE A CA 1
ATOM 1469 C C . ILE A 1 181 ? 13.541 3.057 -22.130 1.00 97.56 181 ILE A C 1
ATOM 1471 O O . ILE A 1 181 ? 13.990 2.072 -22.712 1.00 97.56 181 ILE A O 1
ATOM 1475 N N . ASP A 1 182 ? 13.735 4.307 -22.559 1.00 96.19 182 ASP A N 1
ATOM 1476 C CA . ASP A 1 182 ? 14.462 4.621 -23.797 1.00 96.19 182 ASP A CA 1
ATOM 1477 C C . ASP A 1 182 ? 15.882 4.032 -23.768 1.00 96.19 182 ASP A C 1
ATOM 1479 O O . ASP A 1 182 ? 16.347 3.417 -24.730 1.00 96.19 182 ASP A O 1
ATOM 1483 N N . HIS A 1 183 ? 16.566 4.158 -22.627 1.00 95.25 183 HIS A N 1
ATOM 1484 C CA . HIS A 1 183 ? 17.874 3.552 -22.417 1.00 95.25 183 HIS A CA 1
ATOM 1485 C C . HIS A 1 183 ? 17.834 2.019 -22.531 1.00 95.25 183 HIS A C 1
ATOM 1487 O O . HIS A 1 183 ? 18.702 1.433 -23.181 1.00 95.25 183 HIS A O 1
ATOM 1493 N N . LEU A 1 184 ? 16.841 1.357 -21.927 1.00 95.12 184 LEU A N 1
ATOM 1494 C CA . LEU A 1 184 ? 16.688 -0.098 -22.020 1.00 95.12 184 LEU A CA 1
ATOM 1495 C C . LEU A 1 184 ? 16.446 -0.558 -23.465 1.00 95.12 184 LEU A C 1
ATOM 1497 O O . LEU A 1 184 ? 16.956 -1.609 -23.855 1.00 95.12 184 LEU A O 1
ATOM 1501 N N . ASP A 1 185 ? 15.713 0.220 -24.261 1.00 95.38 185 ASP A N 1
ATOM 1502 C CA . ASP A 1 185 ? 15.466 -0.074 -25.677 1.00 95.38 185 ASP A CA 1
ATOM 1503 C C . ASP A 1 185 ? 16.734 0.109 -26.523 1.00 95.38 185 ASP A C 1
ATOM 1505 O O . ASP A 1 185 ? 17.083 -0.761 -27.327 1.00 95.38 185 ASP A O 1
ATOM 1509 N N . LEU A 1 186 ? 17.494 1.184 -26.291 1.00 95.25 186 LEU A N 1
ATOM 1510 C CA . LEU A 1 186 ? 18.790 1.395 -26.945 1.00 95.25 186 LEU A CA 1
ATOM 1511 C C . LEU A 1 186 ? 19.803 0.309 -26.572 1.00 95.25 186 LEU A C 1
ATOM 1513 O O . LEU A 1 186 ? 20.520 -0.186 -27.443 1.00 95.25 186 LEU A O 1
ATOM 1517 N N . LYS A 1 187 ? 19.847 -0.095 -25.300 1.00 93.50 187 LYS A N 1
ATOM 1518 C CA . LYS A 1 187 ? 20.689 -1.196 -24.816 1.00 93.50 187 LYS A CA 1
ATOM 1519 C C . LYS A 1 187 ? 20.321 -2.510 -25.509 1.00 93.50 187 LYS A C 1
ATOM 1521 O O . LYS A 1 187 ? 21.215 -3.205 -25.982 1.00 93.50 187 LYS A O 1
ATOM 1526 N N . ALA A 1 188 ? 19.029 -2.831 -25.619 1.00 92.56 188 ALA A N 1
ATOM 1527 C CA . ALA A 1 188 ? 18.559 -4.028 -26.323 1.00 92.56 188 ALA A CA 1
ATOM 1528 C C . ALA A 1 188 ? 18.924 -4.015 -27.819 1.00 92.56 188 ALA A C 1
ATOM 1530 O O . ALA A 1 188 ? 19.235 -5.058 -28.387 1.00 92.56 188 ALA A O 1
ATOM 1531 N N . ALA A 1 189 ? 18.960 -2.832 -28.441 1.00 94.31 189 ALA A N 1
ATOM 1532 C CA . ALA A 1 189 ? 19.404 -2.642 -29.821 1.00 94.31 189 ALA A CA 1
ATOM 1533 C C . ALA A 1 189 ? 20.939 -2.600 -29.997 1.00 94.31 189 ALA A C 1
ATOM 1535 O O . ALA A 1 189 ? 21.412 -2.344 -31.105 1.00 94.31 189 ALA A O 1
ATOM 1536 N N . GLY A 1 190 ? 21.726 -2.785 -28.928 1.00 93.25 190 GLY A N 1
ATOM 1537 C CA . GLY A 1 190 ? 23.191 -2.689 -28.963 1.00 93.25 190 GLY A CA 1
ATOM 1538 C C . GLY A 1 190 ? 23.734 -1.264 -29.138 1.00 93.25 190 GLY A C 1
ATOM 1539 O O . GLY A 1 190 ? 24.900 -1.088 -29.480 1.00 93.25 190 GLY A O 1
ATOM 1540 N N . LYS A 1 191 ? 22.898 -0.240 -28.921 1.00 92.81 191 LYS A N 1
ATOM 1541 C CA . LYS A 1 191 ? 23.204 1.186 -29.146 1.00 92.81 191 LYS A CA 1
ATOM 1542 C C . LYS A 1 191 ? 23.546 1.969 -27.873 1.00 92.81 191 LYS A C 1
ATOM 1544 O O . LYS A 1 191 ? 23.850 3.152 -27.966 1.00 92.81 191 LYS A O 1
ATOM 1549 N N . ALA A 1 192 ? 23.487 1.342 -26.700 1.00 90.88 192 ALA A N 1
ATOM 1550 C CA . ALA A 1 192 ? 23.856 1.954 -25.422 1.00 90.88 192 ALA A CA 1
ATOM 1551 C C . ALA A 1 192 ? 24.606 0.959 -24.531 1.00 90.88 192 ALA A C 1
ATOM 1553 O O . ALA A 1 192 ? 24.364 -0.252 -24.599 1.00 90.88 192 ALA A O 1
ATOM 1554 N N . LYS A 1 193 ? 25.503 1.461 -23.678 1.00 87.19 193 LYS A N 1
ATOM 1555 C CA . LYS A 1 193 ? 26.225 0.639 -22.698 1.00 87.19 193 LYS A CA 1
ATOM 1556 C C . LYS A 1 193 ? 25.405 0.514 -21.425 1.00 87.19 193 LYS A C 1
ATOM 1558 O O . LYS A 1 193 ? 24.720 1.447 -21.037 1.00 87.19 193 LYS A O 1
ATOM 1563 N N . ALA A 1 194 ? 25.540 -0.600 -20.707 1.00 79.81 194 ALA A N 1
ATOM 1564 C CA . ALA A 1 194 ? 24.813 -0.812 -19.451 1.00 79.81 194 ALA A CA 1
ATOM 1565 C C . ALA A 1 194 ? 25.022 0.314 -18.413 1.00 79.81 194 ALA A C 1
ATOM 1567 O O . ALA A 1 194 ? 24.097 0.629 -17.672 1.00 79.81 194 ALA A O 1
ATOM 1568 N N . THR A 1 195 ? 26.207 0.932 -18.397 1.00 87.19 195 THR A N 1
ATOM 1569 C CA . THR A 1 195 ? 26.586 2.021 -17.482 1.00 87.19 195 THR A CA 1
ATOM 1570 C C . THR A 1 195 ? 25.818 3.318 -17.714 1.00 87.19 195 THR A C 1
ATOM 1572 O O . THR A 1 195 ? 25.641 4.107 -16.788 1.00 87.19 195 THR A O 1
ATOM 1575 N N . ASP A 1 196 ? 25.325 3.550 -18.933 1.00 84.25 196 ASP A N 1
ATOM 1576 C CA . ASP A 1 196 ? 24.706 4.829 -19.304 1.00 84.25 196 ASP A CA 1
ATOM 1577 C C . ASP A 1 196 ? 23.357 5.038 -18.584 1.00 84.25 196 ASP A C 1
ATOM 1579 O O . ASP A 1 196 ? 22.876 6.163 -18.451 1.00 84.25 196 ASP A O 1
ATOM 1583 N N . GLY A 1 197 ? 22.756 3.955 -18.075 1.00 89.25 197 GLY A N 1
ATOM 1584 C CA . GLY A 1 197 ? 21.489 3.960 -17.344 1.00 89.25 197 GLY A CA 1
ATOM 1585 C C . GLY A 1 197 ? 21.612 3.844 -15.823 1.00 89.25 197 GLY A C 1
ATOM 1586 O O . GLY A 1 197 ? 20.580 3.756 -15.153 1.00 89.25 197 GLY A O 1
ATOM 1587 N N . ASP A 1 198 ? 22.818 3.824 -15.246 1.00 90.62 198 ASP A N 1
ATOM 1588 C CA . ASP A 1 198 ? 23.012 3.465 -13.831 1.00 90.62 198 ASP A CA 1
ATOM 1589 C C . ASP A 1 198 ? 22.313 4.421 -12.855 1.00 90.62 198 ASP A C 1
ATOM 1591 O O . ASP A 1 198 ? 21.666 3.974 -11.904 1.00 90.62 198 ASP A O 1
ATOM 1595 N N . ALA A 1 199 ? 22.364 5.731 -13.110 1.00 92.12 199 ALA A N 1
ATOM 1596 C CA . ALA A 1 199 ? 21.684 6.724 -12.276 1.00 92.12 199 ALA A CA 1
ATOM 1597 C C . ALA A 1 199 ? 20.154 6.542 -12.297 1.00 92.12 199 ALA A C 1
ATOM 1599 O O . ALA A 1 199 ? 19.496 6.573 -11.253 1.00 92.12 199 ALA A O 1
ATOM 1600 N N . MET A 1 200 ? 19.587 6.283 -13.478 1.00 93.56 200 MET A N 1
ATOM 1601 C CA . MET A 1 200 ? 18.147 6.073 -13.660 1.00 93.56 200 MET A CA 1
ATOM 1602 C C . MET A 1 200 ? 17.710 4.756 -13.012 1.00 93.56 200 MET A C 1
ATOM 1604 O O . MET A 1 200 ? 16.714 4.702 -12.286 1.00 93.56 200 MET A O 1
ATOM 1608 N N . ARG A 1 201 ? 18.518 3.703 -13.183 1.00 94.50 201 ARG A N 1
ATOM 1609 C CA . ARG A 1 201 ? 18.336 2.413 -12.516 1.00 94.50 201 ARG A CA 1
ATOM 1610 C C . ARG A 1 201 ? 18.370 2.560 -10.995 1.00 94.50 201 ARG A C 1
ATOM 1612 O O . ARG A 1 201 ? 17.545 1.958 -10.304 1.00 94.50 201 ARG A O 1
ATOM 1619 N N . ALA A 1 202 ? 19.305 3.344 -10.458 1.00 95.56 202 ALA A N 1
ATOM 1620 C CA . ALA A 1 202 ? 19.422 3.600 -9.025 1.00 95.56 202 ALA A CA 1
ATOM 1621 C C . ALA A 1 202 ? 18.187 4.325 -8.467 1.00 95.56 202 ALA A C 1
ATOM 1623 O O . ALA A 1 202 ? 17.705 3.961 -7.385 1.00 95.56 202 ALA A O 1
ATOM 1624 N N . ASP A 1 203 ? 17.628 5.283 -9.212 1.00 95.12 203 ASP A N 1
ATOM 1625 C CA . ASP A 1 203 ? 16.370 5.934 -8.837 1.00 95.12 203 ASP A CA 1
ATOM 1626 C C . ASP A 1 203 ? 15.195 4.942 -8.859 1.00 95.12 203 ASP A C 1
ATOM 1628 O O . ASP A 1 203 ? 14.461 4.843 -7.876 1.00 95.12 203 ASP A O 1
ATOM 1632 N N . MET A 1 204 ? 15.064 4.092 -9.883 1.00 97.31 204 MET A N 1
ATOM 1633 C CA . MET A 1 204 ? 13.995 3.076 -9.907 1.00 97.31 204 MET A CA 1
ATOM 1634 C C . MET A 1 204 ? 14.121 2.071 -8.751 1.00 97.31 204 MET A C 1
ATOM 1636 O O . MET A 1 204 ? 13.131 1.730 -8.097 1.00 97.31 204 MET A O 1
ATOM 1640 N N . ARG A 1 205 ? 15.348 1.672 -8.383 1.00 97.25 205 ARG A N 1
ATOM 1641 C CA . ARG A 1 205 ? 15.590 0.873 -7.165 1.00 97.25 205 ARG A CA 1
ATOM 1642 C C . ARG A 1 205 ? 15.170 1.608 -5.892 1.00 97.25 205 ARG A C 1
ATOM 1644 O O . ARG A 1 205 ? 14.748 0.971 -4.926 1.00 97.25 205 ARG A O 1
ATOM 1651 N N . ARG A 1 206 ? 15.282 2.938 -5.843 1.00 97.00 206 ARG A N 1
ATOM 1652 C CA . ARG A 1 206 ? 14.787 3.740 -4.713 1.00 97.00 206 ARG A CA 1
ATOM 1653 C C . ARG A 1 206 ? 13.264 3.673 -4.607 1.00 97.00 206 ARG A C 1
ATOM 1655 O O . ARG A 1 206 ? 12.780 3.527 -3.488 1.00 97.00 206 ARG A O 1
ATOM 1662 N N . TYR A 1 207 ? 12.523 3.691 -5.717 1.00 97.00 207 TYR A N 1
ATOM 1663 C CA . TYR A 1 207 ? 11.067 3.482 -5.697 1.00 97.00 207 TYR A CA 1
ATOM 1664 C C . TYR A 1 207 ? 10.693 2.116 -5.110 1.00 97.00 207 TYR A C 1
ATOM 1666 O O . TYR A 1 207 ? 9.857 2.063 -4.207 1.00 97.00 207 TYR A O 1
ATOM 1674 N N . VAL A 1 208 ? 11.367 1.038 -5.533 1.00 97.44 208 VAL A N 1
ATOM 1675 C CA . VAL A 1 208 ? 11.155 -0.309 -4.965 1.00 97.44 208 VAL A CA 1
ATOM 1676 C C . VAL A 1 208 ? 11.444 -0.328 -3.464 1.00 97.44 208 VAL A C 1
ATOM 1678 O O . VAL A 1 208 ? 10.616 -0.798 -2.688 1.00 97.44 208 VAL A O 1
ATOM 1681 N N . ARG A 1 209 ? 12.589 0.221 -3.029 1.00 97.50 209 ARG A N 1
ATOM 1682 C CA . ARG A 1 209 ? 12.969 0.257 -1.604 1.00 97.50 209 ARG A CA 1
ATOM 1683 C C . ARG A 1 209 ? 11.952 1.010 -0.749 1.00 97.50 209 ARG A C 1
ATOM 1685 O O . ARG A 1 209 ? 11.576 0.522 0.313 1.00 97.50 209 ARG A O 1
ATOM 1692 N N . ARG A 1 210 ? 11.485 2.167 -1.221 1.00 96.69 210 ARG A N 1
ATOM 1693 C CA . ARG A 1 210 ? 10.467 2.975 -0.532 1.00 96.69 210 ARG A CA 1
ATOM 1694 C C . ARG A 1 210 ? 9.138 2.251 -0.429 1.00 96.69 210 ARG A C 1
ATOM 1696 O O . ARG A 1 210 ? 8.554 2.191 0.648 1.00 96.69 210 ARG A O 1
ATOM 1703 N N . ALA A 1 211 ? 8.688 1.657 -1.529 1.00 97.25 211 ALA A N 1
ATOM 1704 C CA . ALA A 1 211 ? 7.451 0.899 -1.535 1.00 97.25 211 ALA A CA 1
ATOM 1705 C C . ALA A 1 211 ? 7.531 -0.317 -0.602 1.00 97.25 211 ALA A C 1
ATOM 1707 O O . ALA A 1 211 ? 6.649 -0.498 0.235 1.00 97.25 211 ALA A O 1
ATOM 1708 N N . LYS A 1 212 ? 8.636 -1.076 -0.652 1.00 97.75 212 LYS A N 1
ATOM 1709 C CA . LYS A 1 212 ? 8.887 -2.191 0.271 1.00 97.75 212 LYS A CA 1
ATOM 1710 C C . LYS A 1 212 ? 8.876 -1.737 1.728 1.00 97.75 212 LYS A C 1
ATOM 1712 O O . LYS A 1 212 ? 8.298 -2.415 2.572 1.00 97.75 212 LYS A O 1
ATOM 1717 N N . LYS A 1 213 ? 9.468 -0.578 2.033 1.00 96.81 213 LYS A N 1
ATOM 1718 C CA . LYS A 1 213 ? 9.459 -0.013 3.386 1.00 96.81 213 LYS A CA 1
ATOM 1719 C C . LYS A 1 213 ? 8.038 0.280 3.875 1.00 96.81 213 LYS A C 1
ATOM 1721 O O . LYS A 1 213 ? 7.717 -0.068 5.007 1.00 96.81 213 LYS A O 1
ATOM 1726 N N . ILE A 1 214 ? 7.173 0.838 3.025 1.00 96.44 214 ILE A N 1
ATOM 1727 C CA . ILE A 1 214 ? 5.756 1.062 3.361 1.00 96.44 214 ILE A CA 1
ATOM 1728 C C . ILE A 1 214 ? 5.047 -0.271 3.621 1.00 96.44 214 ILE A C 1
ATOM 1730 O O . ILE A 1 214 ? 4.356 -0.401 4.625 1.00 96.44 214 ILE A O 1
ATOM 1734 N N . VAL A 1 215 ? 5.256 -1.278 2.768 1.00 97.56 215 VAL A N 1
ATOM 1735 C CA . VAL A 1 215 ? 4.673 -2.619 2.955 1.00 97.56 215 VAL A CA 1
ATOM 1736 C C . VAL A 1 215 ? 5.128 -3.235 4.285 1.00 97.56 215 VAL A C 1
ATOM 1738 O O . VAL A 1 215 ? 4.314 -3.780 5.023 1.00 97.56 215 VAL A O 1
ATOM 1741 N N . GLN A 1 216 ? 6.404 -3.082 4.647 1.00 97.25 216 GLN A N 1
ATOM 1742 C CA . GLN A 1 216 ? 6.937 -3.523 5.942 1.00 97.25 216 GLN A CA 1
ATOM 1743 C C . GLN A 1 216 ? 6.353 -2.748 7.130 1.00 97.25 216 GLN A C 1
ATOM 1745 O O . GLN A 1 216 ? 6.155 -3.333 8.195 1.00 97.25 216 GLN A O 1
ATOM 1750 N N . ASN A 1 217 ? 6.102 -1.446 6.980 1.00 95.19 217 ASN A N 1
ATOM 1751 C CA . ASN A 1 217 ? 5.439 -0.649 8.011 1.00 95.19 217 ASN A CA 1
ATOM 1752 C C . ASN A 1 217 ? 3.997 -1.143 8.203 1.00 95.19 217 ASN A C 1
ATOM 1754 O O . ASN A 1 217 ? 3.589 -1.421 9.332 1.00 95.19 217 ASN 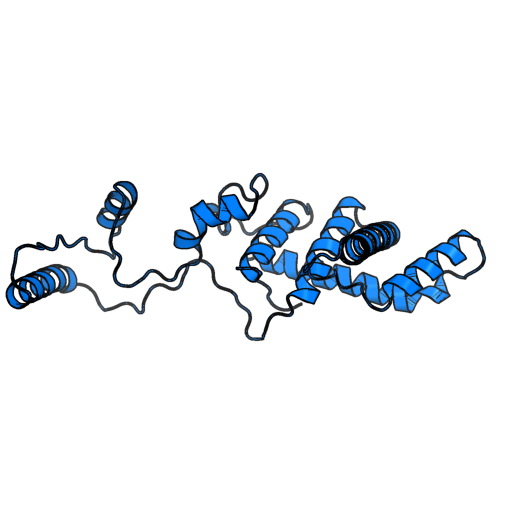A O 1
ATOM 1758 N N . VAL A 1 218 ? 3.271 -1.357 7.101 1.00 96.06 218 VAL A N 1
ATOM 1759 C CA . VAL A 1 218 ? 1.903 -1.887 7.116 1.00 96.06 218 VAL A CA 1
ATOM 1760 C C . VAL A 1 218 ? 1.861 -3.268 7.747 1.00 96.06 218 VAL A C 1
ATOM 1762 O O . VAL A 1 218 ? 1.051 -3.488 8.633 1.00 96.06 218 VAL A O 1
ATOM 1765 N N . ALA A 1 219 ? 2.786 -4.166 7.409 1.00 96.00 219 ALA A N 1
ATOM 1766 C CA . ALA A 1 219 ? 2.882 -5.483 8.039 1.00 96.00 219 ALA A CA 1
ATOM 1767 C C . ALA A 1 219 ? 2.998 -5.418 9.577 1.00 96.00 219 ALA A C 1
ATOM 1769 O O . ALA A 1 219 ? 2.626 -6.366 10.263 1.00 96.00 219 ALA A O 1
ATOM 1770 N N . LYS A 1 220 ? 3.483 -4.298 10.128 1.00 94.19 220 LYS A N 1
ATOM 1771 C CA . LYS A 1 220 ? 3.629 -4.048 11.571 1.00 94.19 220 LYS A CA 1
ATOM 1772 C C . LYS A 1 220 ? 2.487 -3.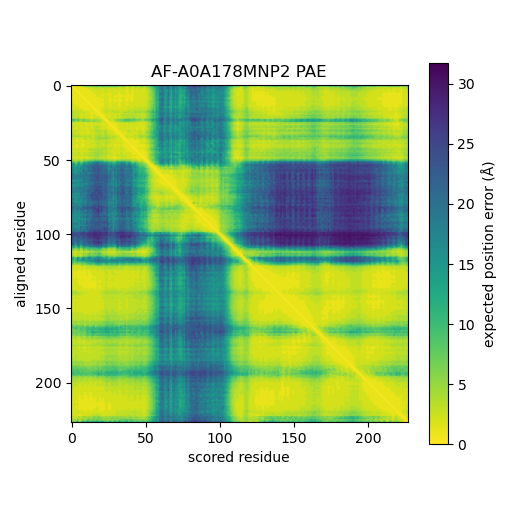231 12.179 1.00 94.19 220 LYS A C 1
ATOM 1774 O O . LYS A 1 220 ? 2.534 -2.958 13.378 1.00 94.19 220 LYS A O 1
ATOM 1779 N N . GLY A 1 221 ? 1.496 -2.833 11.386 1.00 91.88 221 GLY A N 1
ATOM 1780 C CA . GLY A 1 221 ? 0.385 -2.007 11.846 1.00 91.88 221 GLY A CA 1
ATOM 1781 C C . GLY A 1 221 ? 0.605 -0.502 11.764 1.00 91.88 221 GLY A C 1
ATOM 1782 O O . GLY A 1 221 ? -0.159 0.256 12.351 1.00 91.88 221 GLY A O 1
ATOM 1783 N N . VAL A 1 222 ? 1.641 -0.058 11.056 1.00 91.69 222 VAL A N 1
ATOM 1784 C CA . VAL A 1 222 ? 2.009 1.356 10.939 1.00 91.69 222 VAL A CA 1
ATOM 1785 C C . VAL A 1 222 ? 1.753 1.815 9.509 1.00 91.69 222 VAL A C 1
ATOM 1787 O O . VAL A 1 222 ? 2.298 1.239 8.570 1.00 91.69 222 VAL A O 1
ATOM 1790 N N . PHE A 1 223 ? 0.968 2.878 9.318 1.00 91.38 223 PHE A N 1
ATOM 1791 C CA . PHE A 1 223 ? 0.738 3.427 7.983 1.00 91.38 223 PHE A CA 1
ATOM 1792 C C . PHE A 1 223 ? 0.709 4.963 7.945 1.00 91.38 223 PHE A C 1
ATOM 1794 O O . PHE A 1 223 ? -0.010 5.586 8.731 1.00 91.38 223 PHE A O 1
ATOM 1801 N N . PRO A 1 224 ? 1.438 5.591 6.996 1.00 84.88 224 PRO A N 1
ATOM 1802 C CA . PRO A 1 224 ? 2.409 4.982 6.074 1.00 84.88 224 PRO A CA 1
ATOM 1803 C C . PRO A 1 224 ? 3.775 4.700 6.734 1.00 84.88 224 PRO A C 1
ATOM 1805 O O . PRO A 1 224 ? 4.613 4.007 6.155 1.00 84.88 224 PRO A O 1
ATOM 1808 N N . GLY A 1 225 ? 3.994 5.217 7.949 1.00 85.19 225 GLY A N 1
ATOM 1809 C CA . GLY A 1 225 ? 5.296 5.222 8.620 1.00 85.19 225 GLY A CA 1
ATOM 1810 C C . GLY A 1 225 ? 6.337 6.074 7.883 1.00 85.19 225 GLY A C 1
ATOM 1811 O O . GLY A 1 225 ? 5.995 6.874 7.013 1.00 85.19 225 GLY A O 1
ATOM 1812 N N . GLU A 1 226 ? 7.610 5.906 8.235 1.0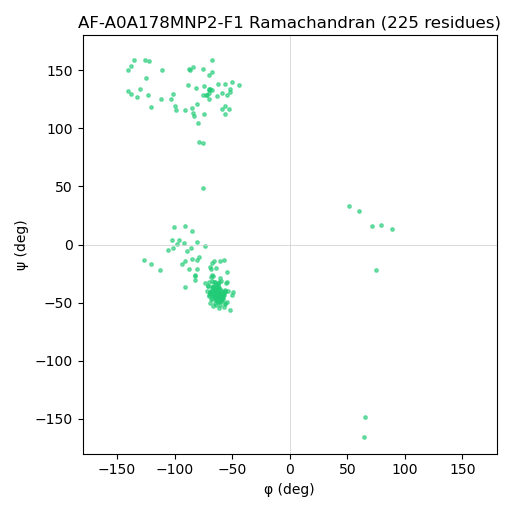0 84.31 226 GLU A N 1
ATOM 1813 C CA . GLU A 1 226 ? 8.739 6.559 7.557 1.00 84.31 226 GLU A CA 1
ATOM 1814 C C . GLU A 1 226 ? 9.242 5.716 6.374 1.00 84.31 226 GLU A C 1
ATOM 1816 O O . GLU A 1 226 ? 9.351 4.487 6.493 1.00 84.31 226 GLU A O 1
ATOM 1821 N N . PHE A 1 227 ? 9.539 6.373 5.241 1.00 81.56 227 PHE A N 1
ATOM 1822 C CA . PHE A 1 227 ? 9.990 5.748 3.989 1.00 81.56 227 PHE A CA 1
ATOM 1823 C C . PHE A 1 227 ? 10.707 6.728 3.036 1.00 81.56 227 PHE A C 1
ATOM 1825 O O . PHE A 1 227 ? 10.434 7.948 3.072 1.00 81.56 227 PHE A O 1
#

Foldseek 3Di:
DLLVLLLLLLLLLQVLDPVHAQDPPLCPLQPPSNPDDPVVSCVVRVCQAANQPDPDDDDDDPVSVVVQVVPLPHDDDDADPPDDPVVRVVSVVVVCCVSPVPDDDDDGDHRSADAPDPDDDPSLLSVVLSQLSVQCVVVVNDLLSSLVVSVVVLVVQQCCCVVVVPPDDRRDDDPLSVVLNVQVVCVVVVNHDPVVCVVSSVVSVVSNVQSVQQSNCSSHRHPSPDD

Radius of gyration: 25.23 Å; Cα contacts (8 Å, |Δi|>4): 193; chains: 1; bounding box: 70×32×71 Å

Organism: NCBI:txid1285242

Sequence (227 aa):
MEPYRLWFEFLKLALRDPTITVKPGFYADWGDVAGSNFDQWWGDNWRRLFAEPAPTHRLTTALEFRDAISDPDSIVVRISLTENHSQRMEGIKSAVAAAGEARKPRTGGKAPFSLTANRSMNLSSLRVFLRFYGFWLESNGDLESTCRSYYAWARAWNDQVKGKGWKRNQVAIPPYLPTYIDHLDLKAAGKAKATDGDAMRADMRRYVRRAKKIVQNVAKGVFPGEF

Secondary structure (DSSP, 8-state):
-HHHHHHHHHHHHHHH-TT-PPPTTTTGGG--TTTS-HHHHHHHHHHHHHS---SS----SHHHHHHHHH-TT--PPPPPSSS-HHHHHHHHHHHHHHHHTT-PPPP-PPPSS----SS---HHHHHHHHHHHHHHHHTTT-HHHHHHHHHHHHHHHHHHHHHTT---PPPPPPTTHHHHHHHHHHHHTT-S-GGGGHHHHHHHHHHHHHHHHHHHHHHTT-SS---

Mean predicted aligned error: 9.91 Å

Solvent-accessible surface area (backbone atoms only — not comparable to full-atom values): 13514 Å² total; per-residue (Å²): 110,68,71,58,52,48,48,54,55,36,40,40,52,23,74,68,36,91,92,46,78,58,48,80,73,77,58,60,89,65,60,70,58,76,86,47,56,66,70,64,50,42,74,79,39,42,65,79,40,50,34,59,65,61,97,72,77,87,74,86,49,75,64,55,45,57,53,41,73,67,34,89,92,53,81,82,81,88,80,68,84,85,55,56,71,68,64,44,53,50,53,51,51,51,58,50,46,76,70,40,81,85,58,80,89,69,80,75,62,72,33,84,46,68,77,61,58,94,55,89,76,61,62,68,59,53,52,41,26,52,54,48,42,51,36,24,62,76,41,76,67,36,64,68,59,18,51,50,53,46,49,53,50,42,48,54,53,37,50,48,33,60,76,67,68,47,100,60,86,68,66,78,72,65,87,52,49,63,63,40,51,55,44,53,53,32,37,74,72,73,72,44,62,81,73,83,41,46,71,41,52,52,52,53,50,47,48,48,53,34,26,51,38,30,24,56,26,36,27,68,73,32,37,58,55,80,108